Protein 9HVB (pdb70)

Organism: Mycobacterium tuberculosis (strain ATCC 25618 / H37Rv) (NCBI:txid83332)

Foldseek 3Di:
DFPLVQQVVQLVVLLVVVCVPQNLVNLLVLLLPFDAADDLQCLLQPPDAFEEEEDVLLVVLVVCLVGGQEYEYEADSHPPPCRLVSQLVSCVSHDHAYEYEFADQDLSVLSSNSSSPHQAYEYEPLNDPLVSVVVNVVSCVVRVHAYEYEDEDPVSLVSCVVVPRQHYEYFQADNTVRDGNPCSLLVSQVVCVVVPHDHAYEYQPVSPPRHSYYYDYVHGSVVRVVRD

Solvent-accessible surface area: 10355 Å² total; per-residue (Å²): 189,52,39,20,97,53,0,37,51,57,2,101,119,23,4,51,47,28,55,86,83,32,66,74,102,64,1,74,88,108,2,77,186,18,62,109,26,69,91,3,71,57,23,2,118,43,140,58,85,9,54,0,2,17,94,126,39,53,58,76,0,100,86,0,44,136,124,8,36,0,0,4,4,21,3,18,8,105,106,96,85,37,18,5,74,56,0,44,109,0,15,76,22,8,112,20,10,0,2,0,4,4,3,4,8,30,22,1,0,0,30,4,0,4,16,51,34,0,0,0,0,4,0,7,3,42,27,4,82,70,112,47,14,151,83,0,14,59,18,0,109,79,23,120,3,19,11,5,3,2,1,19,46,58,112,20,0,48,45,0,34,173,62,53,14,74,5,0,0,1,6,32,13,35,5,163,84,50,121,95,70,132,107,0,15,37,109,0,0,128,50,0,74,145,126,52,25,111,7,0,0,1,11,11,67,158,37,98,89,23,17,35,0,31,8,80,84,81,76,21,48,36,0,1,150,94,7,42

Secondary structure (DSSP, 8-state):
--HHHHHHHHHHHHHHHHHTTS-HHHHHHHHHTSPPPP-HHHHHHSSS-EEEEE--HHHHHHHHTTT-SEEEEE---STTSSHHHHHHHHHHH-SS-EEEE----SHHHHHHHHHTT-SEEEEETTT--HHHHHHHHHHHHHTT-EEEEEE-SHHHHHHHHHHT-SEEEEESB-TTT--B-TTHHHHHHHHHHHTT--SEEEEE---TTS-SEEEE---HHHHHHHH-

GO terms:
  GO:0000287 magnesium ion binding (F, IDA)
  GO:0004425 indole-3-glycerol-phosphate synthase activity (F, IDA)
  GO:0046391 5-phosphoribose 1-diphosphate metabolic process (P, IDA)
  GO:0000162 L-tryptophan biosynthetic process (P, IDA)

B-factor: mean 24.36, std 9.62, range [8.09, 66.06]

Nearest PDB structures (foldseek):
  3qja-assembly1_A  TM=8.881E-01  e=2.575E-21  Mycobacterium tuberculosis
  1jcm-assembly1_P  TM=8.967E-01  e=7.851E-19  Escherichia coli
  7ety-assembly1_B  TM=7.977E-01  e=2.520E-17  Corynebacterium glutamicum ATCC 13032
  7etx-assembly1_A  TM=7.790E-01  e=5.557E-17  Corynebacterium glutamicum ATCC 13032
  3nxf-assembly1_A  TM=7.835E-01  e=2.014E-15  synthetic construct

InterPro domains:
  IPR001468 Indole-3-glycerol phosphate synthase, conserved site [PS00614] (54-71)
  IPR011060 Ribulose-phosphate binding barrel [SSF51366] (15-260)
  IPR013785 Aldolase-type TIM barrel [G3DSA:3.20.20.70] (1-272)
  IPR013798 Indole-3-glycerol phosphate synthase domain [MF_00134_B] (5-260)
  IPR013798 Indole-3-glycerol phosphate synthase domain [PF00218] (7-258)
  IPR013798 Indole-3-glycerol phosphate synthase domain [cd00331] (45-258)
  IPR045186 Indole-3-glycerol phosphate synthase [PTHR22854] (3-259)

Structure (mmCIF, N/CA/C/O backbone):
data_9HVB
#
_entry.id   9HVB
#
_cell.length_a   98.541
_cell.length_b   98.541
_cell.length_c   40.483
_cell.angle_alpha   90.00
_cell.angle_beta   90.00
_cell.angle_gamma   120.00
#
_symmetry.space_group_name_H-M   'P 61'
#
loop_
_entity.id
_entity.type
_entity.pdbx_description
1 polymer 'Kemp eliminase'
2 non-polymer 'SULFATE ION'
3 water water
#
loop_
_atom_site.group_PDB
_atom_site.id
_atom_site.type_symbol
_atom_site.label_atom_id
_atom_site.label_alt_id
_atom_site.label_comp_id
_atom_site.label_asym_id
_atom_site.label_entity_id
_atom_site.label_seq_id
_atom_site.pdbx_PDB_ins_code
_atom_site.Cartn_x
_atom_site.Cartn_y
_atom_site.Cartn_z
_atom_site.occupancy
_atom_site.B_iso_or_equiv
_atom_site.auth_seq_id
_atom_site.auth_comp_id
_atom_site.auth_asym_id
_atom_site.auth_atom_id
_atom_site.pdbx_PDB_model_num
ATOM 1 N N . PRO A 1 1 ? 27.038 4.843 19.952 1.00 36.03 1 PRO A N 1
ATOM 2 C CA . PRO A 1 1 ? 28.293 4.799 19.194 1.00 40.04 1 PRO A CA 1
ATOM 3 C C . PRO A 1 1 ? 28.620 3.367 18.763 1.00 42.67 1 PRO A C 1
ATOM 4 O O . PRO A 1 1 ? 28.641 2.471 19.605 1.00 45.21 1 PRO A O 1
ATOM 8 N N . SER A 1 2 ? 28.848 3.154 17.466 1.00 32.02 2 SER A N 1
ATOM 9 C CA . SER A 1 2 ? 29.028 1.802 16.952 1.00 33.94 2 SER A CA 1
ATOM 10 C C . SER A 1 2 ? 29.581 1.813 15.533 1.00 32.77 2 SER A C 1
ATOM 11 O O . SER A 1 2 ? 28.880 2.196 14.587 1.00 26.59 2 SER A O 1
ATOM 14 N N . ALA A 1 3 ? 30.837 1.378 15.382 1.00 30.40 3 ALA A N 1
ATOM 15 C CA . ALA A 1 3 ? 31.456 1.330 14.062 1.00 28.67 3 ALA A CA 1
ATOM 16 C C . ALA A 1 3 ? 30.724 0.366 13.135 1.00 25.96 3 ALA A C 1
ATOM 17 O O . ALA A 1 3 ? 30.617 0.611 11.929 1.00 23.00 3 ALA A O 1
ATOM 19 N N . LEU A 1 4 ? 30.222 -0.742 13.677 1.00 26.81 4 LEU A N 1
ATOM 20 C CA . LEU A 1 4 ? 29.530 -1.711 12.835 1.00 23.92 4 LEU A CA 1
ATOM 21 C C . LEU A 1 4 ? 28.171 -1.185 12.392 1.00 23.07 4 LEU A C 1
ATOM 22 O O . LEU A 1 4 ? 27.760 -1.405 11.245 1.00 20.08 4 LEU A O 1
ATOM 27 N N . ASP A 1 5 ? 27.446 -0.521 13.299 1.00 20.17 5 ASP A N 1
ATOM 28 C CA . ASP A 1 5 ? 26.183 0.105 12.922 1.00 21.76 5 ASP A CA 1
ATOM 29 C C . ASP A 1 5 ? 26.391 1.133 11.813 1.00 17.87 5 ASP A C 1
ATOM 30 O O . ASP A 1 5 ? 25.581 1.232 10.885 1.00 16.02 5 ASP A O 1
ATOM 35 N N . ALA A 1 6 ? 27.470 1.913 11.901 1.00 17.84 6 ALA A N 1
ATOM 36 C CA . ALA A 1 6 ? 27.733 2.921 10.880 1.00 18.19 6 ALA A CA 1
ATOM 37 C C . ALA A 1 6 ? 27.982 2.271 9.523 1.00 17.56 6 ALA A C 1
ATOM 38 O O . ALA A 1 6 ? 27.504 2.760 8.491 1.00 14.38 6 ALA A O 1
ATOM 40 N N . ILE A 1 7 ? 28.703 1.150 9.509 1.00 18.09 7 ILE A N 1
ATOM 41 C CA . ILE A 1 7 ? 28.998 0.464 8.252 1.00 16.09 7 ILE A CA 1
ATOM 42 C C . ILE A 1 7 ? 27.721 -0.077 7.625 1.00 16.42 7 ILE A C 1
ATOM 43 O O . ILE A 1 7 ? 27.525 0.008 6.406 1.00 15.22 7 ILE A O 1
ATOM 48 N N . VAL A 1 8 ? 26.829 -0.637 8.446 1.00 15.22 8 VAL A N 1
ATOM 49 C CA . VAL A 1 8 ? 25.584 -1.186 7.929 1.00 15.35 8 VAL A CA 1
ATOM 50 C C . VAL A 1 8 ? 24.710 -0.070 7.378 1.00 17.02 8 VAL A C 1
ATOM 51 O O . VAL A 1 8 ? 24.090 -0.211 6.317 1.00 15.15 8 VAL A O 1
ATOM 55 N N . ALA A 1 9 ? 24.666 1.064 8.085 1.00 15.75 9 ALA A N 1
ATOM 56 C CA . ALA A 1 9 ? 23.921 2.214 7.589 1.00 15.00 9 ALA A CA 1
ATOM 57 C C . ALA A 1 9 ? 24.493 2.718 6.270 1.00 13.57 9 ALA A C 1
ATOM 58 O O . ALA A 1 9 ? 23.734 3.052 5.352 1.00 12.40 9 ALA A O 1
ATOM 60 N N . ASP A 1 10 ? 25.824 2.783 6.151 1.00 13.05 10 ASP A N 1
ATOM 61 C CA . ASP A 1 10 ? 26.436 3.190 4.884 1.00 15.40 10 ASP A CA 1
ATOM 62 C C . ASP A 1 10 ? 25.962 2.310 3.735 1.00 13.60 10 ASP A C 1
ATOM 63 O O . ASP A 1 10 ? 25.591 2.802 2.663 1.00 12.08 10 ASP A O 1
ATOM 68 N N . VAL A 1 11 ? 26.009 0.992 3.937 1.00 15.56 11 VAL A N 1
ATOM 69 C CA . VAL A 1 11 ? 25.637 0.035 2.894 1.00 12.56 11 VAL A CA 1
ATOM 70 C C . VAL A 1 11 ? 24.169 0.193 2.521 1.00 13.42 11 VAL A C 1
ATOM 71 O O . VAL A 1 11 ? 23.799 0.184 1.337 1.00 14.13 11 VAL A O 1
ATOM 75 N N . ARG A 1 12 ? 23.302 0.311 3.528 1.00 13.29 12 ARG A N 1
ATOM 76 C CA . ARG A 1 12 ? 21.874 0.422 3.237 1.00 12.98 12 ARG A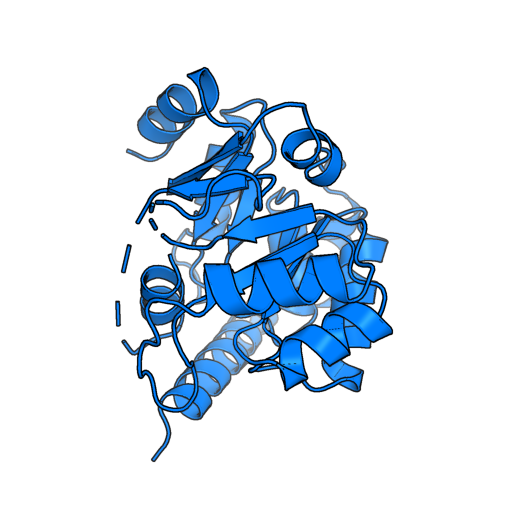 CA 1
ATOM 77 C C . ARG A 1 12 ? 21.552 1.713 2.483 1.00 11.10 12 ARG A C 1
ATOM 78 O O . ARG A 1 12 ? 20.715 1.711 1.576 1.00 13.74 12 ARG A O 1
ATOM 86 N N . GLU A 1 13 ? 22.214 2.818 2.824 1.00 9.88 13 GLU A N 1
ATOM 87 C CA . GLU A 1 13 ? 21.990 4.043 2.053 1.00 14.18 13 GLU A CA 1
ATOM 88 C C . GLU A 1 13 ? 22.653 3.978 0.679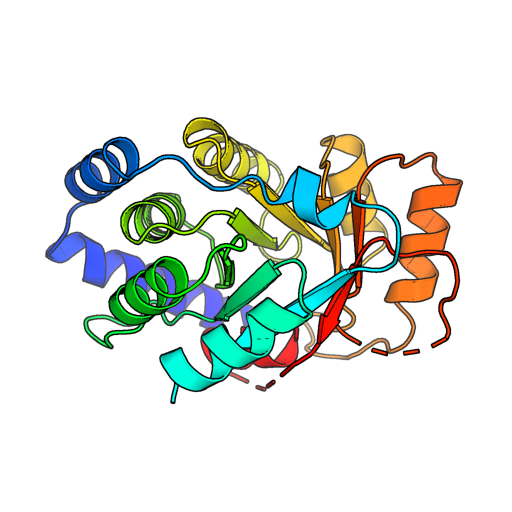 1.00 14.76 13 GLU A C 1
ATOM 89 O O . GLU A 1 13 ? 22.125 4.542 -0.293 1.00 11.42 13 GLU A O 1
ATOM 95 N N . ASP A 1 14 ? 23.804 3.305 0.570 1.00 12.49 14 ASP A N 1
ATOM 96 C CA . ASP A 1 14 ? 24.390 3.075 -0.754 1.00 14.81 14 ASP A CA 1
ATOM 97 C C . ASP A 1 14 ? 23.404 2.354 -1.662 1.00 14.36 14 ASP A C 1
ATOM 98 O O . ASP A 1 14 ? 23.247 2.715 -2.838 1.00 16.31 14 ASP A O 1
ATOM 103 N N . VAL A 1 15 ? 22.732 1.324 -1.130 1.00 12.23 15 VAL A N 1
ATOM 104 C CA . VAL A 1 15 ? 21.741 0.581 -1.908 1.00 16.49 15 VAL A CA 1
ATOM 105 C C . VAL A 1 15 ? 20.587 1.493 -2.306 1.00 17.08 15 VAL A C 1
ATOM 106 O O . VAL A 1 15 ? 20.161 1.517 -3.468 1.00 17.18 15 VAL A O 1
ATOM 110 N N . ALA A 1 16 ? 20.079 2.277 -1.346 1.00 15.37 16 ALA A N 1
ATOM 111 C CA . ALA A 1 16 ? 18.962 3.171 -1.623 1.00 16.53 16 ALA A CA 1
ATOM 112 C C . ALA A 1 16 ? 19.290 4.143 -2.753 1.00 14.55 16 ALA A C 1
ATOM 113 O O . ALA A 1 16 ? 18.430 4.444 -3.589 1.00 11.28 16 ALA A O 1
ATOM 115 N N . ALA A 1 17 ? 20.525 4.643 -2.790 1.00 11.78 17 ALA A N 1
ATOM 116 C CA . ALA A 1 17 ? 20.933 5.563 -3.847 1.00 13.94 17 ALA A CA 1
ATOM 117 C C . ALA A 1 17 ? 21.041 4.853 -5.192 1.00 15.91 17 ALA A C 1
ATOM 118 O O . ALA A 1 17 ? 20.607 5.388 -6.219 1.00 13.19 17 ALA A O 1
ATOM 120 N N . ARG A 1 18 ? 21.609 3.646 -5.205 1.00 15.81 18 ARG A N 1
ATOM 121 C CA . ARG A 1 18 ? 21.670 2.889 -6.450 1.00 17.22 18 ARG A CA 1
ATOM 122 C C . ARG A 1 18 ? 20.276 2.563 -6.957 1.00 15.67 18 ARG A C 1
ATOM 123 O O . ARG A 1 18 ? 20.005 2.675 -8.159 1.00 17.76 18 ARG A O 1
ATOM 131 N N . GLU A 1 19 ? 19.363 2.193 -6.055 1.00 15.84 19 GLU A N 1
ATOM 132 C CA . GLU A 1 19 ? 18.025 1.793 -6.488 1.00 14.46 19 GLU A CA 1
ATOM 133 C C . GLU A 1 19 ? 17.260 2.932 -7.141 1.00 21.12 19 GLU A C 1
ATOM 134 O O . GLU A 1 19 ? 16.371 2.684 -7.965 1.00 18.71 19 GLU A O 1
ATOM 140 N N . ALA A 1 20 ? 17.563 4.180 -6.772 1.00 17.57 20 ALA A N 1
ATOM 141 C CA . ALA A 1 20 ? 16.849 5.315 -7.338 1.00 19.29 20 ALA A CA 1
ATOM 142 C C . ALA A 1 20 ? 17.130 5.507 -8.825 1.00 23.29 20 ALA A C 1
ATOM 143 O O . ALA A 1 20 ? 16.395 6.238 -9.498 1.00 25.51 20 ALA A O 1
ATOM 145 N N . VAL A 1 21 ? 18.177 4.889 -9.363 1.00 21.56 21 VAL A N 1
ATOM 146 C CA . VAL A 1 21 ? 18.481 4.997 -10.779 1.00 18.64 21 VAL A CA 1
ATOM 147 C C . VAL A 1 21 ? 18.472 3.638 -11.467 1.00 25.06 21 VAL A C 1
ATOM 148 O O . VAL A 1 21 ? 18.040 3.529 -12.618 1.00 21.65 21 VAL A O 1
ATOM 152 N N . VAL A 1 22 ? 18.919 2.586 -10.782 1.00 19.55 22 VAL A N 1
ATOM 153 C CA . VAL A 1 22 ? 18.757 1.217 -11.284 1.00 17.86 22 VAL A CA 1
ATOM 154 C C . VAL A 1 22 ? 17.886 0.459 -10.286 1.00 16.61 22 VAL A C 1
ATOM 155 O O . VAL A 1 22 ? 18.395 -0.067 -9.281 1.00 15.40 22 VAL A O 1
ATOM 159 N N . PRO A 1 23 ? 16.574 0.395 -10.511 1.00 18.96 23 PRO A N 1
ATOM 160 C CA . PRO A 1 23 ? 15.675 -0.199 -9.519 1.00 18.14 23 PRO A CA 1
ATOM 161 C C . PRO A 1 23 ? 15.921 -1.691 -9.343 1.00 16.00 23 PRO A C 1
ATOM 162 O O . PRO A 1 23 ? 16.509 -2.357 -10.192 1.00 18.59 23 PRO A O 1
ATOM 166 N N . PHE A 1 24 ? 15.427 -2.199 -8.213 1.00 14.99 24 PHE A N 1
ATOM 167 C CA . PHE A 1 24 ? 15.616 -3.596 -7.826 1.00 18.83 24 PHE A CA 1
ATOM 168 C C . PHE A 1 24 ? 15.201 -4.557 -8.938 1.00 21.08 24 PHE A C 1
ATOM 169 O O . PHE A 1 24 ? 15.922 -5.514 -9.245 1.00 16.71 24 PHE A O 1
ATOM 177 N N . ASP A 1 25 ? 14.048 -4.313 -9.563 1.00 18.73 25 ASP A N 1
ATOM 178 C CA . ASP A 1 25 ? 13.586 -5.212 -10.614 1.00 22.00 25 ASP A CA 1
ATOM 179 C C . ASP A 1 25 ? 14.532 -5.211 -11.804 1.00 16.81 25 ASP A C 1
ATOM 180 O O . ASP A 1 25 ? 14.767 -6.256 -12.417 1.00 16.89 25 ASP A O 1
ATOM 185 N N . GLU A 1 26 ? 15.104 -4.053 -12.134 1.00 15.67 26 GLU A N 1
ATOM 186 C CA . GLU A 1 26 ? 16.042 -4.001 -13.251 1.00 17.02 26 GLU A CA 1
ATOM 187 C C . GLU A 1 26 ? 17.358 -4.712 -12.936 1.00 18.99 26 GLU A C 1
ATOM 188 O O . GLU A 1 26 ? 17.904 -5.410 -13.798 1.00 16.51 26 GLU A O 1
ATOM 194 N N . ILE A 1 27 ? 17.911 -4.533 -11.729 1.00 18.14 27 ILE A N 1
ATOM 195 C CA . ILE A 1 27 ? 19.169 -5.230 -11.438 1.00 13.66 27 ILE A CA 1
ATOM 196 C C . ILE A 1 27 ? 18.953 -6.746 -11.393 1.00 16.04 27 ILE A C 1
ATOM 197 O O . ILE A 1 27 ? 19.856 -7.514 -11.756 1.00 14.57 27 ILE A O 1
ATOM 202 N N . LYS A 1 28 ? 17.767 -7.200 -10.969 1.00 14.68 28 LYS A N 1
ATOM 203 C CA . LYS A 1 28 ? 17.459 -8.631 -10.975 1.00 14.23 28 LYS A CA 1
ATOM 204 C C . LYS A 1 28 ? 17.519 -9.190 -12.385 1.00 14.47 28 LYS A C 1
ATOM 205 O O . LYS A 1 28 ? 18.117 -10.246 -12.625 1.00 18.58 28 LYS A O 1
ATOM 211 N N . GLU A 1 29 ? 16.901 -8.481 -13.336 1.00 16.07 29 GLU A N 1
ATOM 212 C CA . GLU A 1 29 ? 16.908 -8.926 -14.722 1.00 18.93 29 GLU A CA 1
ATOM 213 C C . GLU A 1 29 ? 18.317 -8.938 -15.292 1.00 18.12 29 GLU A C 1
ATOM 214 O O . GLU A 1 29 ? 18.692 -9.870 -16.008 1.00 17.69 29 GLU A O 1
ATOM 220 N N . ARG A 1 30 ? 19.114 -7.908 -15.000 1.00 15.92 30 ARG A N 1
ATOM 221 C CA . ARG A 1 30 ? 20.478 -7.895 -15.518 1.00 15.20 30 ARG A CA 1
ATOM 222 C C . ARG A 1 30 ? 21.292 -9.035 -14.931 1.00 14.87 30 ARG A C 1
ATOM 223 O O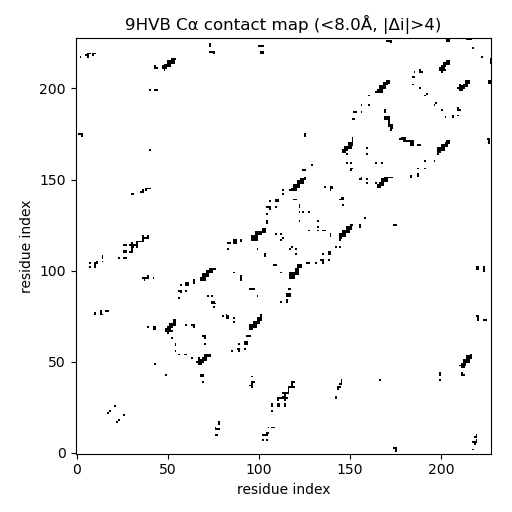 . ARG A 1 30 ? 22.124 -9.638 -15.626 1.00 18.44 30 ARG A O 1
ATOM 231 N N . ALA A 1 31 ? 21.079 -9.333 -13.644 1.00 12.02 31 ALA A N 1
ATOM 232 C CA . ALA A 1 31 ? 21.785 -10.438 -13.011 1.00 13.34 31 ALA A CA 1
ATOM 233 C C . ALA A 1 31 ? 21.372 -11.766 -13.639 1.00 17.18 31 ALA A C 1
ATOM 234 O O . ALA A 1 31 ? 22.222 -12.601 -13.958 1.00 14.41 31 ALA A O 1
ATOM 236 N N . ALA A 1 32 ? 20.065 -11.968 -13.844 1.00 16.77 32 ALA A N 1
ATOM 237 C CA . ALA A 1 32 ? 19.609 -13.231 -14.418 1.00 23.69 32 ALA A CA 1
ATOM 238 C C . ALA A 1 32 ? 20.129 -13.427 -15.838 1.00 23.90 32 ALA A C 1
ATOM 239 O O . ALA A 1 32 ? 20.371 -14.560 -16.258 1.00 24.92 32 ALA A O 1
ATOM 241 N N . ARG A 1 33 ? 20.350 -12.347 -16.578 1.00 26.94 33 ARG A N 1
ATOM 242 C CA . ARG A 1 33 ? 20.850 -12.463 -17.942 1.00 24.56 33 ARG A CA 1
ATOM 243 C C . ARG A 1 33 ? 22.367 -12.483 -18.038 1.00 30.82 33 ARG A C 1
ATOM 244 O O . ARG A 1 33 ? 22.894 -12.623 -19.144 1.00 32.11 33 ARG A O 1
ATOM 252 N N . ALA A 1 34 ? 23.086 -12.359 -16.922 1.00 26.39 34 ALA A N 1
ATOM 253 C CA . ALA A 1 34 ? 24.536 -12.350 -16.983 1.00 22.97 34 ALA A CA 1
ATOM 254 C C . ALA A 1 34 ? 25.059 -13.734 -17.375 1.00 29.78 34 ALA A C 1
ATOM 255 O O . ALA A 1 34 ? 24.357 -14.736 -17.226 1.00 27.60 34 ALA A O 1
ATOM 257 N N . PRO A 1 35 ? 26.291 -13.811 -17.892 1.00 32.93 35 PRO A N 1
ATOM 258 C CA . PRO A 1 35 ? 26.845 -15.116 -18.258 1.00 36.56 35 PRO A CA 1
ATOM 259 C C . PRO A 1 35 ? 27.115 -15.954 -17.021 1.00 28.90 35 PRO A C 1
ATOM 260 O O . PRO A 1 35 ? 27.512 -15.423 -15.971 1.00 28.95 35 PRO A O 1
ATOM 264 N N . PRO A 1 36 ? 26.944 -17.273 -17.112 1.00 33.13 36 PRO A N 1
ATOM 265 C CA . PRO A 1 36 ? 26.921 -18.095 -15.902 1.00 26.04 36 PRO A CA 1
ATOM 266 C C . PRO A 1 36 ? 28.227 -17.993 -15.140 1.00 23.88 36 PRO A C 1
ATOM 267 O O . PRO A 1 36 ? 29.303 -17.801 -15.736 1.00 22.66 36 PRO A O 1
ATOM 271 N N . PRO A 1 37 ? 28.179 -18.134 -13.816 1.00 19.52 37 PRO A N 1
ATOM 272 C CA . PRO A 1 37 ? 29.403 -18.026 -13.010 1.00 16.61 37 PRO A CA 1
ATOM 273 C C . PRO A 1 37 ? 30.400 -19.136 -13.294 1.00 19.07 37 PRO A C 1
ATOM 274 O O . PRO A 1 37 ? 30.032 -20.274 -13.601 1.00 16.05 37 PRO A O 1
ATOM 278 N N . ARG A 1 38 ? 31.684 -18.794 -13.161 1.00 14.37 38 ARG A N 1
ATOM 279 C CA . ARG A 1 38 ? 32.725 -19.805 -13.057 1.00 17.45 38 ARG A CA 1
ATOM 280 C C . ARG A 1 38 ? 32.606 -20.511 -11.704 1.00 21.84 38 ARG A C 1
ATOM 281 O O . ARG A 1 38 ? 32.018 -19.988 -10.756 1.00 22.70 38 ARG A O 1
ATOM 289 N N . ASP A 1 39 ? 33.149 -21.722 -11.615 1.00 20.26 39 ASP A N 1
ATOM 290 C CA . ASP A 1 39 ? 32.902 -22.580 -10.448 1.00 25.61 39 ASP A CA 1
ATOM 291 C C . ASP A 1 39 ? 33.951 -22.322 -9.365 1.00 23.16 39 ASP A C 1
ATOM 292 O O . ASP A 1 39 ? 35.044 -22.890 -9.395 1.00 21.44 39 ASP A O 1
ATOM 297 N N . VAL A 1 40 ? 33.607 -21.488 -8.375 1.00 26.08 40 VAL A N 1
ATOM 298 C CA . VAL A 1 40 ? 34.565 -21.172 -7.314 1.00 21.54 40 VAL A CA 1
ATOM 299 C C . VAL A 1 40 ? 34.811 -22.386 -6.429 1.00 21.62 40 VAL A C 1
ATOM 300 O O . VAL A 1 40 ? 35.937 -22.624 -5.982 1.00 20.45 40 VAL A O 1
ATOM 304 N N . LEU A 1 41 ? 33.771 -23.163 -6.142 1.00 19.39 41 LEU A N 1
ATOM 305 C CA . LEU A 1 41 ? 33.958 -24.311 -5.253 1.00 21.31 41 LEU A CA 1
ATOM 306 C C . LEU A 1 41 ? 35.006 -25.280 -5.803 1.00 23.20 41 LEU A C 1
ATOM 307 O O . LEU A 1 41 ? 35.891 -25.732 -5.065 1.00 24.79 41 LEU A O 1
ATOM 312 N N . ALA A 1 42 ? 34.955 -25.569 -7.107 1.00 23.55 42 ALA A N 1
ATOM 313 C CA . ALA A 1 42 ? 35.898 -26.518 -7.698 1.00 21.36 42 ALA A CA 1
ATOM 314 C C . ALA A 1 42 ? 37.313 -25.962 -7.705 1.00 27.23 42 ALA A C 1
ATOM 315 O O . ALA A 1 42 ? 38.283 -26.703 -7.491 1.00 23.77 42 ALA A O 1
ATOM 317 N N . ALA A 1 43 ? 37.452 -24.655 -7.926 1.00 21.79 43 ALA A N 1
ATOM 318 C CA . ALA A 1 43 ? 38.776 -24.045 -7.882 1.00 24.26 43 ALA A CA 1
ATOM 319 C C . ALA A 1 43 ? 39.377 -24.135 -6.485 1.00 26.05 43 ALA A C 1
ATOM 320 O O . ALA A 1 43 ? 40.592 -24.303 -6.331 1.00 19.88 43 ALA A O 1
ATOM 322 N N . LEU A 1 44 ? 38.545 -24.011 -5.449 1.00 25.61 44 LEU A N 1
ATOM 323 C CA . LEU A 1 44 ? 39.073 -24.066 -4.087 1.00 26.51 44 LEU A CA 1
ATOM 324 C C . LEU A 1 44 ? 39.310 -25.500 -3.621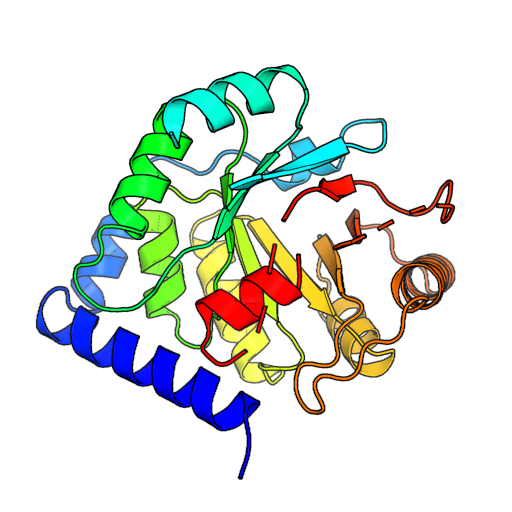 1.00 28.07 44 LEU A C 1
ATOM 325 O O . LEU A 1 44 ? 40.207 -25.736 -2.804 1.00 28.07 44 LEU A O 1
ATOM 330 N N . ARG A 1 45 ? 38.504 -26.452 -4.109 1.00 28.41 45 ARG A N 1
ATOM 331 C CA . ARG A 1 45 ? 38.628 -27.860 -3.739 1.00 31.05 45 ARG A CA 1
ATOM 332 C C . ARG A 1 45 ? 39.817 -28.538 -4.402 1.00 34.94 45 ARG A C 1
ATOM 333 O O . ARG A 1 45 ? 40.200 -29.631 -3.979 1.00 43.92 45 ARG A O 1
ATOM 341 N N . ALA A 1 46 ? 40.381 -27.935 -5.443 1.00 37.27 46 ALA A N 1
ATOM 342 C CA . ALA A 1 46 ? 41.486 -28.513 -6.192 1.00 34.81 46 ALA A CA 1
ATOM 343 C C . ALA A 1 46 ? 42.596 -28.924 -5.239 1.00 36.29 46 ALA A C 1
ATOM 344 O O . ALA A 1 46 ? 42.776 -28.293 -4.191 1.00 34.31 46 ALA A O 1
ATOM 346 N N . PRO A 1 47 ? 43.339 -29.985 -5.556 1.00 40.85 47 PRO A N 1
ATOM 347 C CA . PRO A 1 47 ? 44.415 -30.431 -4.663 1.00 33.67 47 PRO A CA 1
ATOM 348 C C . PRO A 1 47 ? 45.425 -29.329 -4.383 1.00 31.54 47 PRO A C 1
ATOM 349 O O . PRO A 1 47 ? 45.775 -28.538 -5.262 1.00 34.81 47 PRO A O 1
ATOM 353 N N . GLY A 1 48 ? 45.902 -29.296 -3.144 1.00 31.01 48 GLY A N 1
ATOM 354 C CA . GLY A 1 48 ? 46.851 -28.298 -2.705 1.00 30.00 48 GLY A CA 1
ATOM 355 C C . GLY A 1 48 ? 46.166 -27.099 -2.080 1.00 33.33 48 GLY A C 1
ATOM 356 O O . GLY A 1 48 ? 44.956 -26.901 -2.185 1.00 34.00 48 GLY A O 1
ATOM 357 N N . VAL A 1 49 ? 46.971 -26.284 -1.403 1.00 32.80 49 VAL A N 1
ATOM 358 C CA . VAL A 1 49 ? 46.479 -25.062 -0.770 1.00 30.93 49 VAL A CA 1
ATOM 359 C C . VAL A 1 49 ? 46.491 -23.969 -1.834 1.00 33.50 49 VAL A C 1
ATOM 360 O O . VAL A 1 49 ? 47.545 -23.432 -2.179 1.00 33.29 49 VAL A O 1
ATOM 364 N N . GLY A 1 50 ? 45.319 -23.638 -2.362 1.00 22.97 50 GLY A N 1
ATOM 365 C CA . GLY A 1 50 ? 45.250 -22.627 -3.394 1.00 23.26 50 GLY A CA 1
ATOM 366 C C . GLY A 1 50 ? 45.453 -21.233 -2.835 1.00 19.89 50 GLY A C 1
ATOM 367 O O . GLY A 1 50 ? 45.093 -20.930 -1.702 1.00 22.60 50 GLY A O 1
ATOM 368 N N . ILE A 1 51 ? 46.052 -20.375 -3.646 1.00 21.81 51 ILE A N 1
ATOM 369 C CA . ILE A 1 51 ? 46.211 -18.968 -3.303 1.00 22.60 51 ILE A CA 1
ATOM 370 C C . ILE A 1 51 ? 45.030 -18.207 -3.884 1.00 20.85 51 ILE A C 1
ATOM 371 O O . ILE A 1 51 ? 44.728 -18.335 -5.076 1.00 20.12 51 ILE A O 1
ATOM 376 N N . ILE A 1 52 ? 44.381 -17.400 -3.058 1.00 19.78 52 ILE A N 1
ATOM 377 C CA . ILE A 1 52 ? 43.347 -16.475 -3.514 1.00 19.92 52 ILE A CA 1
ATOM 378 C C . ILE A 1 52 ? 43.956 -15.083 -3.446 1.00 20.62 52 ILE A C 1
ATOM 379 O O . ILE A 1 52 ? 44.195 -14.556 -2.352 1.00 23.49 52 ILE A O 1
ATOM 384 N N . ALA A 1 53 ? 44.229 -14.492 -4.606 1.00 17.23 53 ALA A N 1
ATOM 385 C CA . ALA A 1 53 ? 44.837 -13.172 -4.667 1.00 21.12 53 ALA A CA 1
ATOM 386 C C . ALA A 1 53 ? 43.767 -12.112 -4.495 1.00 22.15 53 ALA A C 1
ATOM 387 O O . ALA A 1 53 ? 42.604 -12.323 -4.843 1.00 22.90 53 ALA A O 1
ATOM 389 N N . VAL A 1 54 ? 44.159 -10.963 -3.955 1.00 22.23 54 VAL A N 1
ATOM 390 C CA . VAL A 1 54 ? 43.214 -9.883 -3.688 1.00 24.62 54 VAL A CA 1
ATOM 391 C C . VAL A 1 54 ? 43.641 -8.634 -4.431 1.00 29.63 54 VAL A C 1
ATOM 392 O O . VAL A 1 54 ? 44.802 -8.216 -4.345 1.00 26.11 54 VAL A O 1
ATOM 396 N N . TYR A 1 55 ? 42.681 -8.024 -5.115 1.00 28.80 55 TYR A N 1
ATOM 397 C CA . TYR A 1 55 ? 42.826 -6.714 -5.711 1.00 33.99 55 TYR A CA 1
ATOM 398 C C . TYR A 1 55 ? 42.033 -5.648 -4.930 1.00 36.09 55 TYR A C 1
ATOM 399 O O . TYR A 1 55 ? 40.795 -5.737 -4.771 1.00 28.69 55 TYR A O 1
ATOM 408 N N . ASP A 1 68 ? 47.643 -0.997 -11.535 1.00 51.37 68 ASP A N 1
ATOM 409 C CA . ASP A 1 68 ? 46.674 -1.193 -12.611 1.00 53.54 68 ASP A CA 1
ATOM 410 C C . ASP A 1 68 ? 45.912 -2.507 -12.438 1.00 50.52 68 ASP A C 1
ATOM 411 O O . ASP A 1 68 ? 46.521 -3.564 -12.254 1.00 44.78 68 ASP A O 1
ATOM 416 N N . PRO A 1 69 ? 44.577 -2.432 -12.497 1.00 50.84 69 PRO A N 1
ATOM 417 C CA . PRO A 1 69 ? 43.769 -3.642 -12.244 1.00 44.25 69 PRO A CA 1
ATOM 418 C C . PRO A 1 69 ? 44.075 -4.783 -13.192 1.00 38.66 69 PRO A C 1
ATOM 419 O O . PRO A 1 69 ? 44.318 -5.907 -12.744 1.00 38.11 69 PRO A O 1
ATOM 423 N N . ILE A 1 70 ? 44.067 -4.520 -14.498 1.00 38.93 70 ILE A N 1
ATOM 424 C CA . ILE A 1 70 ? 44.237 -5.591 -15.471 1.00 37.80 70 ILE A CA 1
ATOM 425 C C . ILE A 1 70 ? 45.605 -6.241 -15.324 1.00 33.07 70 ILE A C 1
ATOM 426 O O . ILE A 1 70 ? 45.727 -7.471 -15.348 1.00 29.26 70 ILE A O 1
ATOM 431 N N . GLU A 1 71 ? 46.654 -5.433 -15.156 1.00 30.63 71 GLU A N 1
ATOM 432 C CA . GLU A 1 71 ? 47.998 -5.991 -15.049 1.00 31.56 71 GLU A CA 1
ATOM 433 C C . GLU A 1 71 ? 48.120 -6.906 -13.834 1.00 30.05 71 GLU A C 1
ATOM 434 O O . GLU A 1 71 ? 48.666 -8.012 -13.928 1.00 29.58 71 GLU A O 1
ATOM 436 N N . TYR A 1 72 ? 47.605 -6.465 -12.683 1.00 33.35 72 TYR A N 1
ATOM 437 C CA . TYR A 1 72 ? 47.687 -7.292 -11.483 1.00 32.37 72 TYR A CA 1
ATOM 438 C C . TYR A 1 72 ? 46.879 -8.573 -11.642 1.00 27.70 72 TYR A C 1
ATOM 439 O O . TYR A 1 72 ? 47.317 -9.643 -11.209 1.00 27.71 72 TYR A O 1
ATOM 448 N N . ALA A 1 73 ? 45.698 -8.485 -12.265 1.00 28.03 73 ALA A N 1
ATOM 449 C CA . ALA A 1 73 ? 44.860 -9.670 -12.444 1.00 28.18 73 ALA A CA 1
ATOM 450 C C . ALA A 1 73 ? 45.529 -10.693 -13.361 1.00 26.69 73 ALA A C 1
ATOM 451 O O . ALA A 1 73 ? 45.570 -11.888 -13.047 1.00 22.83 73 ALA A O 1
ATOM 453 N N . LYS A 1 74 ? 46.045 -10.245 -14.509 1.00 26.06 74 LYS A N 1
ATOM 454 C CA . LYS A 1 74 ? 46.697 -11.167 -15.440 1.00 25.01 74 LYS A CA 1
ATOM 455 C C . LYS A 1 74 ? 47.946 -11.780 -14.821 1.00 24.60 74 LYS A C 1
ATOM 456 O O . LYS A 1 74 ? 48.272 -12.946 -15.076 1.00 27.25 74 LYS A O 1
ATOM 462 N N . THR A 1 75 ? 48.668 -11.005 -14.014 1.00 25.21 75 THR A N 1
ATOM 463 C CA . THR A 1 75 ? 49.772 -11.579 -13.250 1.00 30.97 75 THR A CA 1
ATOM 464 C C . THR A 1 75 ? 49.256 -12.623 -12.269 1.00 24.70 75 THR A C 1
ATOM 465 O O . THR A 1 75 ? 49.746 -13.756 -12.229 1.00 25.00 75 THR A O 1
ATOM 469 N N . ALA A 1 76 ? 48.224 -12.264 -11.501 1.00 26.11 76 ALA A N 1
ATOM 470 C CA . ALA A 1 76 ? 47.733 -13.134 -10.441 1.00 23.84 76 ALA A CA 1
ATOM 471 C C . ALA A 1 76 ? 47.183 -14.445 -10.984 1.00 24.23 76 ALA A C 1
ATOM 472 O O . ALA A 1 76 ? 47.347 -15.483 -10.343 1.00 22.97 76 ALA A O 1
ATOM 474 N N . GLU A 1 77 ? 46.551 -14.432 -12.165 1.00 24.99 77 GLU A N 1
ATOM 475 C CA . GLU A 1 77 ? 45.979 -15.668 -12.696 1.00 25.53 77 GLU A CA 1
ATOM 476 C C . GLU A 1 77 ? 47.037 -16.707 -13.063 1.00 28.15 77 GLU A C 1
ATOM 477 O O . GLU A 1 77 ? 46.693 -17.882 -13.227 1.00 26.65 77 GLU A O 1
ATOM 483 N N . LYS A 1 78 ? 48.310 -16.316 -13.190 1.00 28.01 78 LYS A N 1
ATOM 484 C CA . LYS A 1 78 ? 49.348 -17.299 -13.493 1.00 28.25 78 LYS A CA 1
ATOM 485 C C . LYS A 1 78 ? 49.597 -18.270 -12.341 1.00 30.52 78 LYS A C 1
ATOM 486 O O . LYS A 1 78 ? 50.159 -19.347 -12.576 1.00 32.98 78 LYS A O 1
ATOM 490 N N . TYR A 1 79 ? 49.198 -17.920 -11.111 1.00 23.27 79 TYR A N 1
ATOM 491 C CA . TYR A 1 79 ? 49.464 -18.765 -9.943 1.00 23.23 79 TYR A CA 1
ATOM 492 C C . TYR A 1 79 ? 48.296 -18.907 -8.970 1.00 25.83 79 TYR A C 1
ATOM 493 O O . TYR A 1 79 ? 48.325 -19.836 -8.157 1.00 26.68 79 TYR A O 1
ATOM 502 N N . ALA A 1 80 ? 47.287 -18.026 -8.984 1.00 27.21 80 ALA A N 1
ATOM 503 C CA . ALA A 1 80 ? 46.172 -18.090 -8.038 1.00 20.48 80 ALA A CA 1
ATOM 504 C C . ALA A 1 80 ? 45.020 -18.936 -8.582 1.00 19.89 80 ALA A C 1
ATOM 505 O O . ALA A 1 80 ? 44.838 -19.065 -9.796 1.00 22.56 80 ALA A O 1
ATOM 507 N N . VAL A 1 81 ? 44.254 -19.531 -7.665 1.00 17.28 81 VAL A N 1
ATOM 508 C CA . VAL A 1 81 ? 43.091 -20.324 -8.037 1.00 22.56 81 VAL A CA 1
ATOM 509 C C . VAL A 1 81 ? 41.859 -19.438 -8.204 1.00 18.87 81 VAL A C 1
ATOM 510 O O . VAL A 1 81 ? 40.958 -19.769 -8.978 1.00 20.20 81 VAL A O 1
ATOM 514 N N . ALA A 1 82 ? 41.828 -18.297 -7.526 1.00 16.66 82 ALA A N 1
ATOM 515 C CA . ALA A 1 82 ? 40.714 -17.368 -7.603 1.00 18.09 82 ALA A CA 1
ATOM 516 C C . ALA A 1 82 ? 41.233 -15.977 -7.279 1.00 16.73 82 ALA A C 1
ATOM 517 O O . ALA A 1 82 ? 42.339 -15.807 -6.756 1.00 18.00 82 ALA A O 1
ATOM 519 N N . LEU A 1 83 ? 40.427 -14.980 -7.604 1.00 16.62 83 LEU A N 1
ATOM 520 C CA . LEU A 1 83 ? 40.763 -13.589 -7.356 1.00 17.58 83 LEU A CA 1
ATOM 521 C C . LEU A 1 83 ? 39.648 -12.970 -6.525 1.00 21.36 83 LEU A C 1
ATOM 522 O O . LEU A 1 83 ? 38.471 -13.250 -6.756 1.00 18.85 83 LEU A O 1
ATOM 527 N N . VAL A 1 84 ? 40.006 -12.176 -5.516 1.00 17.94 84 VAL A N 1
ATOM 528 C CA . VAL A 1 84 ? 39.027 -11.422 -4.737 1.00 16.57 84 VAL A CA 1
ATOM 529 C C . VAL A 1 84 ? 39.117 -9.974 -5.182 1.00 21.14 84 VAL A C 1
ATOM 530 O O . VAL A 1 84 ? 40.217 -9.416 -5.270 1.00 19.45 84 VAL A O 1
ATOM 534 N N . VAL A 1 85 ? 37.970 -9.373 -5.483 1.00 16.83 85 VAL A N 1
ATOM 535 C CA . VAL A 1 85 ? 37.896 -7.969 -5.853 1.00 16.56 85 VAL A CA 1
ATOM 536 C C . VAL A 1 85 ? 37.047 -7.287 -4.801 1.00 18.79 85 VAL A C 1
ATOM 537 O O . VAL A 1 85 ? 35.876 -7.644 -4.608 1.00 13.92 85 VAL A O 1
ATOM 541 N N . ILE A 1 86 ? 37.650 -6.365 -4.074 1.00 16.12 86 ILE A N 1
ATOM 542 C CA . ILE A 1 86 ? 36.916 -5.633 -3.052 1.00 15.87 86 ILE A CA 1
ATOM 543 C C . ILE A 1 86 ? 36.160 -4.501 -3.738 1.00 19.69 86 ILE A C 1
ATOM 544 O O . ILE A 1 86 ? 36.751 -3.725 -4.486 1.00 18.40 86 ILE A O 1
ATOM 549 N N . THR A 1 87 ? 34.850 -4.418 -3.520 1.00 16.49 87 THR A N 1
ATOM 550 C CA . THR A 1 87 ? 34.051 -3.403 -4.195 1.00 14.59 87 THR A CA 1
ATOM 551 C C . THR A 1 87 ? 33.571 -2.340 -3.225 1.00 23.15 87 THR A C 1
ATOM 552 O O . THR A 1 87 ? 33.631 -2.484 -2.002 1.00 19.24 87 THR A O 1
ATOM 556 N N . ASP A 1 88 ? 33.058 -1.271 -3.821 1.00 24.73 88 ASP A N 1
ATOM 557 C CA . ASP A 1 88 ? 32.607 -0.077 -3.118 1.00 23.82 88 ASP A CA 1
ATOM 558 C C . ASP A 1 88 ? 31.172 0.181 -3.545 1.00 19.78 88 ASP A C 1
ATOM 559 O O . ASP A 1 88 ? 30.924 0.478 -4.716 1.00 21.16 88 ASP A O 1
ATOM 564 N N . GLU A 1 89 ? 30.237 0.089 -2.606 1.00 22.90 89 GLU A N 1
ATOM 565 C CA . GLU A 1 89 ? 28.826 0.274 -2.926 1.00 23.00 89 GLU A CA 1
ATOM 566 C C . GLU A 1 89 ? 28.433 1.733 -3.135 1.00 20.12 89 GLU A C 1
ATOM 567 O O . GLU A 1 89 ? 27.299 1.992 -3.541 1.00 22.55 89 GLU A O 1
ATOM 573 N N . LYS A 1 90 ? 29.315 2.693 -2.862 1.00 22.20 90 LYS A N 1
ATOM 574 C CA . LYS A 1 90 ? 28.955 4.089 -3.073 1.00 22.08 90 LYS A CA 1
ATOM 575 C C . LYS A 1 90 ? 28.628 4.338 -4.542 1.00 22.71 90 LYS A C 1
ATOM 576 O O . LYS A 1 90 ? 29.185 3.710 -5.442 1.00 29.60 90 LYS A O 1
ATOM 582 N N . TYR A 1 91 ? 27.733 5.291 -4.771 1.00 29.04 91 TYR A N 1
ATOM 583 C CA . TYR A 1 91 ? 27.157 5.512 -6.092 1.00 34.95 91 TYR A CA 1
ATOM 584 C C . TYR A 1 91 ? 28.208 6.015 -7.083 1.00 34.16 91 TYR A C 1
ATOM 585 O O . TYR A 1 91 ? 28.986 6.920 -6.768 1.00 27.79 91 TYR A O 1
ATOM 594 N N . HIS A 1 92 ? 28.241 5.402 -8.275 1.00 30.71 92 HIS A N 1
ATOM 595 C CA . HIS A 1 92 ? 28.918 5.966 -9.451 1.00 29.94 92 HIS A CA 1
ATOM 596 C C . HIS A 1 92 ? 30.424 6.114 -9.242 1.00 26.32 92 HIS A C 1
ATOM 597 O O . HIS A 1 92 ? 31.025 7.103 -9.660 1.00 31.33 92 HIS A O 1
ATOM 600 N N . ASN A 1 93 ? 31.043 5.137 -8.585 1.00 26.01 93 ASN A N 1
ATOM 601 C CA . ASN A 1 93 ? 32.480 5.159 -8.335 1.00 29.79 93 ASN A CA 1
ATOM 602 C C . ASN A 1 93 ? 33.261 4.155 -9.188 1.00 28.01 93 ASN A C 1
ATOM 603 O O . ASN A 1 93 ? 34.457 3.955 -8.951 1.00 30.73 93 ASN A O 1
ATOM 608 N N . GLY A 1 94 ? 32.624 3.525 -10.174 1.00 32.01 94 GLY A N 1
ATOM 609 C CA . GLY A 1 94 ? 33.319 2.647 -11.104 1.00 29.53 94 GLY A CA 1
ATOM 610 C C . GLY A 1 94 ? 33.710 1.298 -10.548 1.00 25.73 94 GLY A C 1
ATOM 611 O O . GLY A 1 94 ? 34.214 0.454 -11.299 1.00 22.38 94 GLY A O 1
ATOM 612 N N . SER A 1 95 ? 33.455 1.049 -9.267 1.00 21.35 95 SER A N 1
ATOM 613 C CA . SER A 1 95 ? 33.971 -0.143 -8.614 1.00 22.22 95 SER A CA 1
ATOM 614 C C . SER A 1 95 ? 33.367 -1.415 -9.217 1.00 20.62 95 SER A C 1
ATOM 615 O O . SER A 1 95 ? 34.063 -2.427 -9.394 1.00 16.94 95 SER A O 1
ATOM 618 N N . TYR A 1 96 ? 32.080 -1.384 -9.565 1.00 17.17 96 TYR A N 1
ATOM 619 C CA . TYR A 1 96 ? 31.485 -2.598 -10.120 1.00 19.64 96 TYR A CA 1
ATOM 620 C C . TYR A 1 96 ? 31.846 -2.760 -11.591 1.00 19.00 96 TYR A C 1
ATOM 621 O O . TYR A 1 96 ? 32.100 -3.879 -12.049 1.00 14.56 96 TYR A O 1
ATOM 630 N N . GLU A 1 97 ? 31.959 -1.654 -12.324 1.00 21.04 97 GLU A N 1
ATOM 631 C CA . GLU A 1 97 ? 32.453 -1.751 -13.691 1.00 20.48 97 GLU A CA 1
ATOM 632 C C . GLU A 1 97 ? 33.865 -2.331 -13.730 1.00 21.73 97 GLU A C 1
ATOM 633 O O . GLU A 1 97 ? 34.198 -3.100 -14.640 1.00 22.40 97 GLU A O 1
ATOM 639 N N . ASP A 1 98 ? 34.704 -1.998 -12.743 1.00 19.98 98 ASP A N 1
ATOM 640 C CA . ASP A 1 98 ? 36.070 -2.517 -12.740 1.00 23.36 98 ASP A CA 1
ATOM 641 C C . ASP A 1 98 ? 36.098 -3.999 -12.393 1.00 18.03 98 ASP A C 1
ATOM 642 O O . ASP A 1 98 ? 36.927 -4.753 -12.922 1.00 15.97 98 ASP A O 1
ATOM 647 N N . LEU A 1 99 ? 35.238 -4.418 -11.465 1.00 16.03 99 LEU A N 1
ATOM 648 C CA . LEU A 1 99 ? 35.044 -5.837 -11.192 1.00 18.21 99 LEU A CA 1
ATOM 649 C C . LEU A 1 99 ? 34.785 -6.609 -12.484 1.00 13.72 99 LEU A C 1
ATOM 650 O O . LEU A 1 99 ? 35.415 -7.636 -12.749 1.00 14.44 99 LEU A O 1
ATOM 655 N N . GLU A 1 100 ? 33.869 -6.107 -13.306 1.00 14.55 100 GLU A N 1
ATOM 656 C CA . GLU A 1 100 ? 33.529 -6.781 -14.560 1.00 18.48 100 GLU A CA 1
ATOM 657 C C . GLU A 1 100 ? 34.712 -6.801 -15.516 1.00 17.39 100 GLU A C 1
ATOM 658 O O . GLU A 1 100 ? 35.001 -7.831 -16.136 1.00 13.99 100 GLU A O 1
ATOM 664 N N . LYS A 1 101 ? 35.408 -5.666 -15.650 1.00 16.45 101 LYS A N 1
ATOM 665 C CA . LYS A 1 101 ? 36.588 -5.607 -16.508 1.00 13.94 101 LYS A CA 1
ATOM 666 C C . LYS A 1 101 ? 37.650 -6.596 -16.052 1.00 18.29 101 LYS A C 1
ATOM 667 O O . LYS A 1 101 ? 38.260 -7.290 -16.879 1.00 17.86 101 LYS A O 1
ATOM 673 N N . ILE A 1 102 ? 37.891 -6.675 -14.741 1.00 16.21 102 ILE A N 1
ATOM 674 C CA . ILE A 1 102 ? 38.916 -7.583 -14.221 1.00 16.15 102 ILE A CA 1
ATOM 675 C C . ILE A 1 102 ? 38.526 -9.027 -14.476 1.00 18.04 102 ILE A C 1
ATOM 676 O O . ILE A 1 102 ? 39.343 -9.842 -14.925 1.00 18.22 102 ILE A O 1
ATOM 681 N N . ARG A 1 103 ? 37.283 -9.377 -14.131 1.00 15.84 103 ARG A N 1
ATOM 682 C CA . ARG A 1 103 ? 36.808 -10.735 -14.342 1.00 13.85 103 ARG A CA 1
ATOM 683 C C . ARG A 1 103 ? 36.944 -11.132 -15.806 1.00 18.00 103 ARG A C 1
ATOM 684 O O . ARG A 1 103 ? 37.414 -12.233 -16.116 1.00 17.06 103 ARG A O 1
ATOM 692 N N . SER A 1 104 ? 36.574 -10.226 -16.715 1.00 15.35 104 SER A N 1
ATOM 693 C CA . SER A 1 104 ? 36.662 -10.490 -18.149 1.00 21.87 104 SER A CA 1
ATOM 694 C C . SER A 1 104 ? 38.102 -10.645 -18.636 1.00 20.28 104 SER A C 1
ATOM 695 O O . SER A 1 104 ? 38.329 -11.240 -19.699 1.00 22.45 104 SER A O 1
ATOM 698 N N . ALA A 1 105 ? 39.080 -10.143 -17.890 1.00 19.23 105 ALA A N 1
ATOM 699 C CA . ALA A 1 105 ? 40.466 -10.215 -18.330 1.00 19.80 105 ALA A CA 1
ATOM 700 C C . ALA A 1 105 ? 41.188 -11.482 -17.877 1.00 21.05 105 ALA A C 1
ATOM 701 O O . ALA A 1 105 ? 42.340 -11.693 -18.281 1.00 23.39 105 ALA A O 1
ATOM 703 N N . VAL A 1 106 ? 40.565 -12.319 -17.046 1.00 18.19 106 VAL A N 1
ATOM 704 C CA . VAL A 1 106 ? 41.203 -13.519 -16.512 1.00 19.53 106 VAL A CA 1
ATOM 705 C C . VAL A 1 106 ? 40.289 -14.716 -16.747 1.00 21.84 106 VAL A C 1
ATOM 706 O O . VAL A 1 106 ? 39.128 -14.575 -17.130 1.00 20.33 106 VAL A O 1
ATOM 710 N N . ASP A 1 107 ? 40.829 -15.914 -16.507 1.00 20.24 107 ASP A N 1
ATOM 711 C CA . ASP A 1 107 ? 40.057 -17.142 -16.689 1.00 22.22 107 ASP A CA 1
ATOM 712 C C . ASP A 1 107 ? 39.828 -17.888 -15.380 1.00 22.68 107 ASP A C 1
ATOM 713 O O . ASP A 1 107 ? 39.460 -19.068 -15.402 1.00 24.69 107 ASP A O 1
ATOM 718 N N . ILE A 1 108 ? 40.037 -17.240 -14.238 1.00 16.73 108 ILE A N 1
ATOM 719 C CA . ILE A 1 108 ? 39.764 -17.885 -12.954 1.00 17.06 108 ILE A CA 1
ATOM 720 C C . ILE A 1 108 ? 38.533 -17.238 -12.327 1.00 14.22 108 ILE A C 1
ATOM 721 O O . ILE A 1 108 ? 38.127 -16.152 -12.757 1.00 19.55 108 ILE A O 1
ATOM 726 N N . PRO A 1 109 ? 37.926 -17.840 -11.311 1.00 14.29 109 PRO A N 1
ATOM 727 C CA . PRO A 1 109 ? 36.744 -17.229 -10.697 1.00 15.24 109 PRO A CA 1
ATOM 728 C C . PRO A 1 109 ? 37.096 -15.984 -9.894 1.00 18.26 109 PRO A C 1
ATOM 729 O O . PRO A 1 109 ? 38.178 -15.870 -9.308 1.00 16.50 109 PRO A O 1
ATOM 733 N N . VAL A 1 110 ? 36.161 -15.036 -9.873 1.00 14.94 110 VAL A N 1
ATOM 734 C CA . VAL A 1 110 ? 36.356 -13.751 -9.200 1.00 16.18 110 VAL A CA 1
ATOM 735 C C . VAL A 1 110 ? 35.321 -13.641 -8.092 1.00 16.63 110 VAL A C 1
ATOM 736 O O . VAL A 1 110 ? 34.107 -13.754 -8.342 1.00 12.10 110 VAL A O 1
ATOM 740 N N . ILE A 1 111 ? 35.813 -13.509 -6.862 1.00 13.12 111 ILE A N 1
ATOM 741 C CA . ILE A 1 111 ? 34.980 -13.336 -5.675 1.00 13.06 111 ILE A CA 1
ATOM 742 C C . ILE A 1 111 ? 34.783 -11.843 -5.482 1.00 13.49 111 ILE A C 1
ATOM 743 O O . ILE A 1 111 ? 35.758 -11.091 -5.394 1.00 15.67 111 ILE A O 1
ATOM 748 N N . CYS A 1 112 ? 33.530 -11.405 -5.450 1.00 11.71 112 CYS A N 1
ATOM 749 C CA . CYS A 1 112 ? 33.214 -10.020 -5.121 1.00 13.43 112 CYS A CA 1
ATOM 750 C C . CYS A 1 112 ? 33.101 -9.920 -3.609 1.00 14.74 112 CYS A C 1
ATOM 751 O O . CYS A 1 112 ? 32.233 -10.570 -3.002 1.00 16.14 112 CYS A O 1
ATOM 754 N N . PHE A 1 113 ? 33.958 -9.119 -2.997 1.00 14.14 113 PHE A N 1
ATOM 755 C CA . PHE A 1 113 ? 33.957 -9.015 -1.540 1.00 17.33 113 PHE A CA 1
ATOM 756 C C . PHE A 1 113 ? 33.456 -7.628 -1.151 1.00 14.90 113 PHE A C 1
ATOM 757 O O . PHE A 1 113 ? 34.136 -6.629 -1.399 1.00 18.72 113 PHE A O 1
ATOM 765 N N . ASP A 1 114 ? 32.259 -7.569 -0.570 1.00 16.22 114 ASP A N 1
ATOM 766 C CA . ASP A 1 114 ? 31.761 -6.357 0.080 1.00 21.01 114 ASP A CA 1
ATOM 767 C C . ASP A 1 114 ? 30.910 -6.771 1.279 1.00 16.88 114 ASP A C 1
ATOM 768 O O . ASP A 1 114 ? 30.897 -7.942 1.676 1.00 19.24 114 ASP A O 1
ATOM 773 N N . PHE A 1 115 ? 30.233 -5.785 1.882 1.00 13.32 115 PHE A N 1
ATOM 774 C CA . PHE A 1 115 ? 29.412 -5.948 3.086 1.00 15.99 115 PHE A CA 1
ATOM 775 C C . PHE A 1 115 ? 27.964 -6.097 2.651 1.00 17.20 115 PHE A C 1
ATOM 776 O O . PHE A 1 115 ? 27.279 -5.094 2.430 1.00 15.37 115 PHE A O 1
ATOM 784 N N . ILE A 1 116 ? 27.477 -7.331 2.569 1.00 15.81 116 ILE A N 1
ATOM 785 C CA . ILE A 1 116 ? 26.159 -7.601 2.005 1.00 15.51 116 ILE A CA 1
ATOM 786 C C . ILE A 1 116 ? 25.136 -7.705 3.129 1.00 12.60 116 ILE A C 1
ATOM 787 O O . ILE A 1 116 ? 25.262 -8.549 4.021 1.00 13.28 116 ILE A O 1
ATOM 792 N N . VAL A 1 117 ? 24.137 -6.821 3.104 1.00 13.72 117 VAL A N 1
ATOM 793 C CA . VAL A 1 117 ? 22.952 -6.964 3.944 1.00 16.79 117 VAL A CA 1
ATOM 794 C C . VAL A 1 117 ? 21.666 -6.985 3.138 1.00 13.21 117 VAL A C 1
ATOM 795 O O . VAL A 1 117 ? 20.612 -7.329 3.697 1.00 16.84 117 VAL A O 1
ATOM 799 N N . ASP A 1 118 ? 21.708 -6.672 1.837 1.00 12.38 118 ASP A N 1
ATOM 800 C CA . ASP A 1 118 ? 20.499 -6.501 1.027 1.00 16.14 118 ASP A CA 1
ATOM 801 C C . ASP A 1 118 ? 20.591 -7.351 -0.239 1.00 12.89 118 ASP A C 1
ATOM 802 O O . ASP A 1 118 ? 21.631 -7.334 -0.922 1.00 13.43 118 ASP A O 1
ATOM 807 N N . PRO A 1 119 ?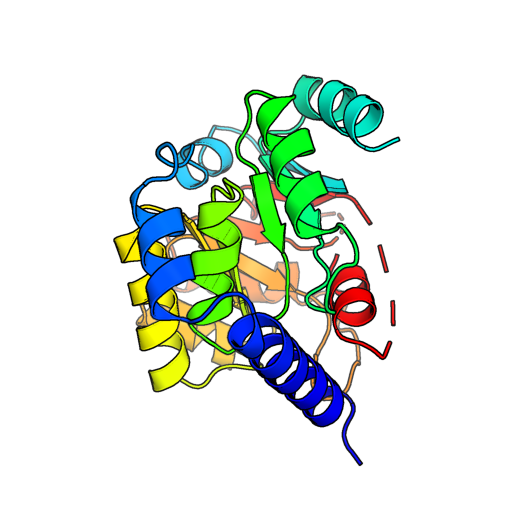 19.525 -8.068 -0.612 1.00 13.30 119 PRO A N 1
ATOM 808 C CA . PRO A 1 119 ? 19.557 -8.856 -1.860 1.00 15.91 119 PRO A CA 1
ATOM 809 C C . PRO A 1 119 ? 19.969 -8.060 -3.086 1.00 14.24 119 PRO A C 1
ATOM 810 O O . PRO A 1 119 ? 20.594 -8.630 -3.991 1.00 11.82 119 PRO A O 1
ATOM 814 N N . TYR A 1 120 ? 19.652 -6.759 -3.137 1.00 11.19 120 TYR A N 1
ATOM 815 C CA . TYR A 1 120 ? 20.078 -5.918 -4.255 1.00 11.42 120 TYR A CA 1
ATOM 816 C C . TYR A 1 120 ? 21.574 -6.070 -4.540 1.00 11.75 120 TYR A C 1
ATOM 817 O O . TYR A 1 120 ? 21.991 -6.124 -5.704 1.00 9.80 120 TYR A O 1
ATOM 826 N N . GLN A 1 121 ? 22.398 -6.115 -3.487 1.00 10.38 121 GLN A N 1
ATOM 827 C CA . GLN A 1 121 ? 23.850 -6.186 -3.664 1.00 10.46 121 GLN A CA 1
ATOM 828 C C . GLN A 1 121 ? 24.299 -7.502 -4.291 1.00 11.52 121 GLN A C 1
ATOM 829 O O . GLN A 1 121 ? 25.366 -7.561 -4.920 1.00 9.64 121 GLN A O 1
ATOM 835 N N . ILE A 1 122 ? 23.549 -8.577 -4.073 1.00 10.13 122 ILE A N 1
ATOM 836 C CA . ILE A 1 122 ? 23.918 -9.854 -4.688 1.00 11.48 122 ILE A CA 1
ATOM 837 C C . ILE A 1 122 ? 23.586 -9.837 -6.170 1.00 10.82 122 ILE A C 1
ATOM 838 O O . ILE A 1 122 ? 24.389 -10.281 -6.995 1.00 9.31 122 ILE A O 1
ATOM 843 N N . TYR A 1 123 ? 22.406 -9.318 -6.538 1.00 10.62 123 TYR A N 1
ATOM 844 C CA . TYR A 1 123 ? 22.092 -9.181 -7.961 1.00 11.59 123 TYR A CA 1
ATOM 845 C C . TYR A 1 123 ? 23.073 -8.232 -8.632 1.00 10.54 123 TYR A C 1
ATOM 846 O O . TYR A 1 123 ? 23.486 -8.455 -9.772 1.00 9.68 123 TYR A O 1
ATOM 855 N N . LEU A 1 124 ? 23.469 -7.173 -7.917 1.00 12.75 124 LEU A N 1
ATOM 856 C CA . LEU A 1 124 ? 24.459 -6.228 -8.429 1.00 11.76 124 LEU A CA 1
ATOM 857 C C . LEU A 1 124 ? 25.780 -6.926 -8.743 1.00 9.86 124 LEU A C 1
ATOM 858 O O . LEU A 1 124 ? 26.322 -6.787 -9.846 1.00 8.62 124 LEU A O 1
ATOM 863 N N . ALA A 1 125 ? 26.301 -7.711 -7.790 1.00 8.72 125 ALA A N 1
ATOM 864 C CA . ALA A 1 125 ? 27.544 -8.439 -8.036 1.00 10.25 125 ALA A CA 1
ATOM 865 C C . ALA A 1 125 ? 27.420 -9.360 -9.248 1.00 11.19 125 ALA A C 1
ATOM 866 O O . ALA A 1 125 ? 28.290 -9.369 -10.128 1.00 10.71 125 ALA A O 1
ATOM 868 N N . ARG A 1 126 ? 26.342 -10.151 -9.306 1.00 12.13 126 ARG A N 1
ATOM 869 C CA . ARG A 1 126 ? 26.149 -11.074 -10.427 1.00 10.05 126 ARG A CA 1
ATOM 870 C C . ARG A 1 126 ? 26.017 -10.324 -11.755 1.00 11.29 126 ARG A C 1
ATOM 871 O O . ARG A 1 126 ? 26.525 -10.777 -12.792 1.00 13.06 126 ARG A O 1
ATOM 879 N N . ALA A 1 127 ? 25.338 -9.173 -11.751 1.00 8.91 127 ALA A N 1
ATOM 880 C CA . ALA A 1 127 ? 25.157 -8.425 -12.991 1.00 11.68 127 ALA A CA 1
ATOM 881 C C . ALA A 1 127 ? 26.485 -7.956 -13.564 1.00 12.77 127 ALA A C 1
ATOM 882 O O . ALA A 1 127 ? 26.613 -7.788 -14.784 1.00 12.10 127 ALA A O 1
ATOM 884 N N . TYR A 1 128 ? 27.474 -7.723 -12.707 1.00 10.77 128 TYR A N 1
ATOM 885 C CA . TYR A 1 128 ? 28.807 -7.353 -13.165 1.00 12.58 128 TYR A CA 1
ATOM 886 C C . TYR A 1 128 ? 29.756 -8.547 -13.202 1.00 11.57 128 TYR A C 1
ATOM 887 O O . TYR A 1 128 ? 30.982 -8.364 -13.165 1.00 10.80 128 TYR A O 1
ATOM 896 N N . GLN A 1 129 ? 29.193 -9.762 -13.218 1.00 11.21 129 GLN A N 1
ATOM 897 C CA . GLN A 1 129 ? 29.840 -11.024 -13.580 1.00 12.59 129 GLN A CA 1
ATOM 898 C C . GLN A 1 129 ? 30.624 -11.651 -12.435 1.00 13.26 129 GLN A C 1
ATOM 899 O O . GLN A 1 129 ? 31.492 -12.498 -12.668 1.00 14.11 129 GLN A O 1
ATOM 905 N N . ALA A 1 130 ? 30.304 -11.305 -11.190 1.00 13.54 130 ALA A N 1
ATOM 906 C CA . ALA A 1 130 ? 30.950 -11.956 -10.065 1.00 12.55 130 ALA A CA 1
ATOM 907 C C . ALA A 1 130 ? 30.580 -13.432 -10.045 1.00 15.21 130 ALA A C 1
ATOM 908 O O . ALA A 1 130 ? 29.478 -13.826 -10.437 1.00 13.04 130 ALA A O 1
ATOM 910 N N . ASP A 1 131 ? 31.528 -14.255 -9.610 1.00 13.59 131 ASP A N 1
ATOM 911 C CA . ASP A 1 131 ? 31.312 -15.693 -9.540 1.00 12.89 131 ASP A CA 1
ATOM 912 C C . ASP A 1 131 ? 30.943 -16.178 -8.148 1.00 13.17 131 ASP A C 1
ATOM 913 O O . ASP A 1 131 ? 30.432 -17.296 -8.012 1.00 14.16 131 ASP A O 1
ATOM 918 N N . ALA A 1 132 ? 31.139 -15.350 -7.126 1.00 10.57 132 ALA A N 1
ATOM 919 C CA . ALA A 1 132 ? 30.869 -15.714 -5.743 1.00 11.25 132 ALA A CA 1
ATOM 920 C C . ALA A 1 132 ? 30.797 -14.434 -4.930 1.00 11.63 132 ALA A C 1
ATOM 921 O O . ALA A 1 132 ? 31.314 -13.393 -5.343 1.00 10.61 132 ALA A O 1
ATOM 923 N N . ILE A 1 133 ? 30.161 -14.533 -3.764 1.00 9.54 133 ILE A N 1
ATOM 924 C CA . ILE A 1 133 ? 30.052 -13.425 -2.831 1.00 13.62 133 ILE A CA 1
ATOM 925 C C . ILE A 1 133 ? 30.370 -13.952 -1.439 1.00 12.31 133 ILE A C 1
ATOM 926 O O . ILE A 1 133 ? 30.473 -15.157 -1.215 1.00 14.33 133 ILE A O 1
ATOM 931 N N . VAL A 1 134 ? 30.541 -13.022 -0.502 1.00 11.85 134 VAL A N 1
ATOM 932 C CA . VAL A 1 134 ? 30.817 -13.337 0.896 1.00 12.76 134 VAL A CA 1
ATOM 933 C C . VAL A 1 134 ? 29.622 -12.917 1.740 1.00 12.92 134 VAL A C 1
ATOM 934 O O . VAL A 1 134 ? 29.057 -11.837 1.531 1.00 14.37 134 VAL A O 1
ATOM 938 N N . LEU A 1 135 ? 29.251 -13.756 2.707 1.00 10.24 135 LEU A N 1
ATOM 939 C CA . LEU A 1 135 ? 28.273 -13.413 3.728 1.00 11.51 135 LEU A CA 1
ATOM 940 C C . LEU A 1 135 ? 28.943 -13.471 5.090 1.00 15.58 135 LEU A C 1
ATOM 941 O O . LEU A 1 135 ? 29.678 -14.416 5.387 1.00 16.56 135 LEU A O 1
ATOM 946 N N . ILE A 1 136 ? 28.677 -12.468 5.926 1.00 12.89 136 ILE A N 1
ATOM 947 C CA . ILE A 1 136 ? 29.392 -12.289 7.185 1.00 14.76 136 ILE A CA 1
ATOM 948 C C . ILE A 1 136 ? 28.415 -12.555 8.322 1.00 17.36 136 ILE A C 1
ATOM 949 O O . ILE A 1 136 ? 27.455 -11.803 8.511 1.00 16.72 136 ILE A O 1
ATOM 954 N N . LEU A 1 137 ? 28.650 -13.620 9.092 1.00 12.22 137 LEU A N 1
ATOM 955 C CA . LEU A 1 137 ? 27.650 -14.016 10.073 1.00 15.74 137 LEU A CA 1
ATOM 956 C C . LEU A 1 137 ? 27.637 -13.120 11.308 1.00 18.15 137 LEU A C 1
ATOM 957 O O . LEU A 1 137 ? 26.652 -13.131 12.051 1.00 22.01 137 LEU A O 1
ATOM 962 N N . SER A 1 138 ? 28.693 -12.349 11.542 1.00 17.66 138 SER A N 1
ATOM 963 C CA . SER A 1 138 ? 28.651 -11.345 12.601 1.00 20.47 138 SER A CA 1
ATOM 964 C C . SER A 1 138 ? 27.712 -10.194 12.251 1.00 29.60 138 SER A C 1
ATOM 965 O O . SER A 1 138 ? 27.341 -9.417 13.139 1.00 22.59 138 SER A O 1
ATOM 968 N N . VAL A 1 139 ? 27.304 -10.084 10.986 1.00 19.85 139 VAL A N 1
ATOM 969 C CA . VAL A 1 139 ? 26.464 -8.986 10.518 1.00 18.38 139 VAL A CA 1
ATOM 970 C C . VAL A 1 139 ? 25.034 -9.489 10.326 1.00 22.19 139 VAL A C 1
ATOM 971 O O . VAL A 1 139 ? 24.067 -8.720 10.407 1.00 20.03 139 VAL A O 1
ATOM 975 N N . LEU A 1 140 ? 24.886 -10.787 10.054 1.00 17.75 140 LEU A N 1
ATOM 976 C CA . LEU A 1 140 ? 23.631 -11.345 9.571 1.00 18.73 140 LEU A CA 1
ATOM 977 C C . LEU A 1 140 ? 23.017 -12.262 10.619 1.00 21.89 140 LEU A C 1
ATOM 978 O O . LEU A 1 140 ? 23.710 -13.097 11.193 1.00 20.89 140 LEU A O 1
ATOM 983 N N . ASP A 1 141 ? 21.710 -12.140 10.846 1.00 19.98 141 ASP A N 1
ATOM 984 C CA . ASP A 1 141 ? 21.052 -13.146 11.664 1.00 26.68 141 ASP A CA 1
ATOM 985 C C . ASP A 1 141 ? 20.624 -14.325 10.777 1.00 23.14 141 ASP A C 1
ATOM 986 O O . ASP A 1 141 ? 20.795 -14.313 9.557 1.00 19.48 141 ASP A O 1
ATOM 991 N N . ASP A 1 142 ? 20.060 -15.357 11.400 1.00 21.61 142 ASP A N 1
ATOM 992 C CA . ASP A 1 142 ? 19.798 -16.599 10.677 1.00 25.97 142 ASP A CA 1
ATOM 993 C C . ASP A 1 142 ? 18.829 -16.382 9.526 1.00 21.71 142 ASP A C 1
ATOM 994 O O . ASP A 1 142 ? 19.020 -16.926 8.431 1.00 23.32 142 ASP A O 1
ATOM 999 N N . GLU A 1 143 ? 17.787 -15.578 9.748 1.00 24.51 143 GLU A N 1
ATOM 1000 C CA . GLU A 1 143 ? 16.828 -15.314 8.685 1.00 22.47 143 GLU A CA 1
ATOM 1001 C C . GLU A 1 143 ? 17.467 -14.535 7.537 1.00 18.44 143 GLU A C 1
ATOM 1002 O O . GLU A 1 143 ? 17.203 -14.827 6.366 1.00 20.12 143 GLU A O 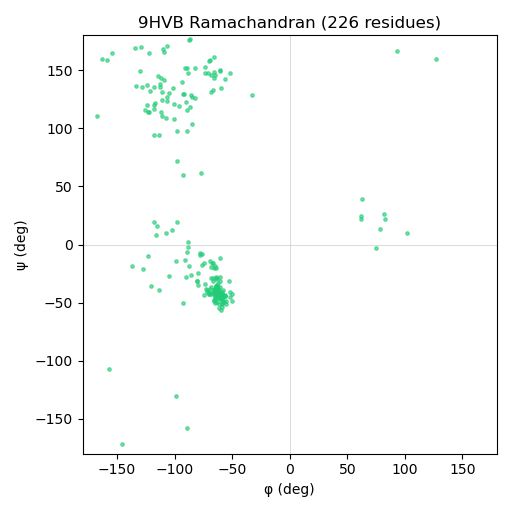1
ATOM 1008 N N . GLN A 1 144 ? 18.278 -13.519 7.845 1.00 18.25 144 GLN A N 1
ATOM 1009 C CA . GLN A 1 144 ? 18.993 -12.797 6.793 1.00 16.70 144 GLN A CA 1
ATOM 1010 C C . GLN A 1 144 ? 19.971 -13.714 6.062 1.00 16.44 144 GLN A C 1
ATOM 1011 O O . GLN A 1 144 ? 20.083 -13.670 4.831 1.00 12.62 144 GLN A O 1
ATOM 1017 N N . TYR A 1 145 ? 20.688 -14.549 6.813 1.00 16.40 145 TYR A N 1
ATOM 1018 C CA . TYR A 1 145 ? 21.599 -15.516 6.207 1.00 16.64 145 TYR A CA 1
ATOM 1019 C C . TYR A 1 145 ? 20.855 -16.411 5.225 1.00 16.79 145 TYR A C 1
ATOM 1020 O O . TYR A 1 145 ? 21.261 -16.550 4.066 1.00 15.77 145 TYR A O 1
ATOM 1029 N N . ARG A 1 146 ? 19.726 -16.975 5.656 1.00 16.10 146 ARG A N 1
ATOM 1030 C CA . ARG A 1 146 ? 18.968 -17.870 4.791 1.00 17.69 146 ARG A CA 1
ATOM 1031 C C . ARG A 1 146 ? 18.539 -17.164 3.515 1.00 15.76 146 ARG A C 1
ATOM 1032 O O . ARG A 1 146 ? 18.640 -17.732 2.426 1.00 12.86 146 ARG A O 1
ATOM 1040 N N . GLN A 1 147 ? 18.050 -15.922 3.637 1.00 16.11 147 GLN A N 1
ATOM 1041 C CA . GLN A 1 147 ? 17.573 -15.170 2.474 1.00 13.61 147 GLN A CA 1
ATOM 1042 C C . GLN A 1 147 ? 18.705 -14.875 1.504 1.00 13.83 147 GLN A C 1
ATOM 1043 O O . GLN A 1 147 ? 18.579 -15.108 0.296 1.00 12.31 147 GLN A O 1
ATOM 1049 N N . LEU A 1 148 ? 19.815 -14.329 2.016 1.00 10.39 148 LEU A N 1
ATOM 1050 C CA . LEU A 1 148 ? 20.885 -13.877 1.134 1.00 11.62 148 LEU A CA 1
ATOM 1051 C C . LEU A 1 148 ? 21.597 -15.059 0.486 1.00 8.09 148 LEU A C 1
ATOM 1052 O O . LEU A 1 148 ? 21.911 -15.018 -0.705 1.00 12.15 148 LEU A O 1
ATOM 1057 N N . ALA A 1 149 ? 21.846 -16.124 1.247 1.00 10.24 149 ALA A N 1
ATOM 1058 C CA . ALA A 1 149 ? 22.403 -17.340 0.648 1.00 13.11 149 ALA A CA 1
ATOM 1059 C C . ALA A 1 149 ? 21.492 -17.888 -0.451 1.00 12.55 149 ALA A C 1
ATOM 1060 O O . ALA A 1 149 ? 21.967 -18.316 -1.510 1.00 11.91 149 ALA A O 1
ATOM 1062 N N . ALA A 1 150 ? 20.180 -17.899 -0.208 1.00 12.71 150 ALA A N 1
ATOM 1063 C CA . ALA A 1 150 ? 19.235 -18.369 -1.220 1.00 14.64 150 ALA A CA 1
ATOM 1064 C C . ALA A 1 150 ? 19.314 -17.529 -2.484 1.00 13.89 150 ALA A C 1
ATOM 1065 O O . ALA A 1 150 ? 19.255 -18.069 -3.596 1.00 10.86 150 ALA A O 1
ATOM 1067 N N . VAL A 1 151 ? 19.449 -16.200 -2.335 1.00 10.24 151 VAL A N 1
ATOM 1068 C CA . VAL A 1 151 ? 19.577 -15.324 -3.500 1.00 12.65 151 VAL A CA 1
ATOM 1069 C C . VAL A 1 151 ? 20.822 -15.679 -4.306 1.00 11.47 151 VAL A C 1
ATOM 1070 O O . VAL A 1 151 ? 20.761 -15.869 -5.530 1.00 11.67 151 VAL A O 1
ATOM 1074 N N . ALA A 1 152 ? 21.974 -15.761 -3.635 1.00 11.61 152 ALA A N 1
ATOM 1075 C CA . ALA A 1 152 ? 23.211 -16.116 -4.332 1.00 10.59 152 ALA A CA 1
ATOM 1076 C C . ALA A 1 152 ? 23.095 -17.474 -5.011 1.00 12.56 152 ALA A C 1
ATOM 1077 O O . ALA A 1 152 ? 23.481 -17.633 -6.177 1.00 12.81 152 ALA A O 1
ATOM 1079 N N . HIS A 1 153 ? 22.571 -18.473 -4.296 1.00 13.48 153 HIS A N 1
ATOM 1080 C CA . HIS A 1 153 ? 22.507 -19.820 -4.866 1.00 14.56 153 HIS A CA 1
ATOM 1081 C C . HIS A 1 153 ? 21.513 -19.906 -6.024 1.00 14.19 153 HIS A C 1
ATOM 1082 O O . HIS A 1 153 ? 21.701 -20.720 -6.940 1.00 13.30 153 HIS A O 1
ATOM 1089 N N . SER A 1 154 ? 20.461 -19.078 -6.014 1.00 11.51 154 SER A N 1
ATOM 1090 C CA . SER A 1 154 ? 19.541 -19.022 -7.149 1.00 11.09 154 SER A CA 1
ATOM 1091 C C . SER A 1 154 ? 20.213 -18.524 -8.426 1.00 14.62 154 SER A C 1
ATOM 1092 O O . SER A 1 154 ? 19.686 -18.736 -9.524 1.00 12.40 154 SER A O 1
ATOM 1095 N N . LEU A 1 155 ? 21.342 -17.832 -8.315 1.00 11.16 155 LEU A N 1
ATOM 1096 C CA . LEU A 1 155 ? 22.067 -17.351 -9.480 1.00 12.48 155 LEU A CA 1
ATOM 1097 C C . LEU A 1 155 ? 23.279 -18.214 -9.792 1.00 13.10 155 LEU A C 1
ATOM 1098 O O . LEU A 1 155 ? 24.138 -17.806 -10.595 1.00 14.81 155 LEU A O 1
ATOM 1103 N N . ASN A 1 156 ? 23.371 -19.388 -9.159 1.00 12.15 156 ASN A N 1
ATOM 1104 C CA . ASN A 1 156 ? 24.479 -20.336 -9.296 1.00 14.60 156 ASN A CA 1
ATOM 1105 C C . ASN A 1 156 ? 25.820 -19.756 -8.844 1.00 15.94 156 ASN A C 1
ATOM 1106 O O . ASN A 1 156 ? 26.875 -20.248 -9.249 1.00 13.76 156 ASN A O 1
ATOM 1111 N N . MET A 1 157 ? 25.812 -18.725 -7.998 1.00 10.85 157 MET A N 1
ATOM 1112 C CA . MET A 1 157 ? 27.042 -18.142 -7.470 1.00 13.08 157 MET A CA 1
ATOM 1113 C C . MET A 1 157 ? 27.488 -18.849 -6.201 1.00 14.61 157 MET A C 1
ATOM 1114 O O . MET A 1 157 ? 26.666 -19.293 -5.397 1.00 16.01 157 MET A O 1
ATOM 1119 N N . GLY A 1 158 ? 28.805 -18.912 -6.002 1.00 13.11 158 GLY A N 1
ATOM 1120 C CA . GLY A 1 158 ? 29.329 -19.481 -4.771 1.00 15.35 158 GLY A CA 1
ATOM 1121 C C . GLY A 1 158 ? 29.133 -18.543 -3.590 1.00 15.04 158 GLY A C 1
ATOM 1122 O O . GLY A 1 158 ? 29.028 -17.327 -3.742 1.00 13.30 158 GLY A O 1
ATOM 1123 N N . VAL A 1 159 ? 29.039 -19.121 -2.396 1.00 14.97 159 VAL A N 1
ATOM 1124 C CA . VAL A 1 159 ? 28.832 -18.359 -1.168 1.00 15.41 159 VAL A CA 1
ATOM 1125 C C . VAL A 1 159 ? 29.960 -18.704 -0.214 1.00 14.41 159 VAL A C 1
ATOM 1126 O O . VAL A 1 159 ? 30.130 -19.870 0.152 1.00 18.98 159 VAL A O 1
ATOM 1130 N N . ILE A 1 160 ? 30.726 -17.697 0.187 1.00 15.94 160 ILE A N 1
ATOM 1131 C CA . ILE A 1 160 ? 31.738 -17.843 1.229 1.00 16.02 160 ILE A CA 1
ATOM 1132 C C . ILE A 1 160 ? 31.150 -17.292 2.516 1.00 13.82 160 ILE A C 1
ATOM 1133 O O . ILE A 1 160 ? 30.753 -16.122 2.578 1.00 13.30 160 ILE A O 1
ATOM 1138 N N . VAL A 1 161 ? 31.067 -18.135 3.534 1.00 14.92 161 VAL A N 1
ATOM 1139 C CA . VAL A 1 161 ? 30.478 -17.756 4.810 1.00 18.59 161 VAL A CA 1
ATOM 1140 C C . VAL A 1 161 ? 31.607 -17.444 5.784 1.00 15.30 161 VAL A C 1
ATOM 1141 O O . VAL A 1 161 ? 32.315 -18.347 6.246 1.00 15.64 161 VAL A O 1
ATOM 1145 N N . ASP A 1 162 ? 31.776 -16.162 6.099 1.00 13.96 162 ASP A N 1
ATOM 1146 C CA . ASP A 1 162 ? 32.851 -15.717 6.979 1.00 16.12 162 ASP A CA 1
ATOM 1147 C C . ASP A 1 162 ? 32.404 -15.814 8.434 1.00 18.28 162 ASP A C 1
ATOM 1148 O O . ASP A 1 162 ? 31.335 -15.309 8.800 1.00 16.99 162 ASP A O 1
ATOM 1153 N N . VAL A 1 163 ? 33.227 -16.459 9.262 1.00 17.39 163 VAL A N 1
ATOM 1154 C CA . VAL A 1 163 ? 32.931 -16.666 10.671 1.00 14.74 163 VAL A CA 1
ATOM 1155 C C . VAL A 1 163 ? 34.141 -16.227 11.483 1.00 20.23 163 VAL A C 1
ATOM 1156 O O . VAL A 1 163 ? 35.289 -16.309 11.030 1.00 16.40 163 VAL A O 1
ATOM 1160 N N . HIS A 1 164 ? 33.876 -15.745 12.699 1.00 19.39 164 HIS A N 1
ATOM 1161 C CA . HIS A 1 164 ? 34.948 -15.296 13.582 1.00 20.55 164 HIS A CA 1
ATOM 1162 C C . HIS A 1 164 ? 34.915 -15.919 14.967 1.00 18.83 164 HIS A C 1
ATOM 1163 O O . HIS A 1 164 ? 35.955 -15.939 15.631 1.00 27.06 164 HIS A O 1
ATOM 1170 N N . THR A 1 165 ? 33.783 -16.441 15.417 1.00 24.99 165 THR A N 1
ATOM 1171 C CA . THR A 1 165 ? 33.652 -17.012 16.743 1.00 26.74 165 THR A CA 1
ATOM 1172 C C . THR A 1 165 ? 33.194 -18.458 16.644 1.00 26.41 165 THR A C 1
ATOM 1173 O O . THR A 1 165 ? 32.705 -18.905 15.612 1.00 25.15 165 THR A O 1
ATOM 1177 N N . GLU A 1 166 ? 33.348 -19.179 17.755 1.00 29.80 166 GLU A N 1
ATOM 1178 C CA . GLU A 1 166 ? 32.781 -20.519 17.889 1.00 28.23 166 GLU A CA 1
ATOM 1179 C C . GLU A 1 166 ? 31.295 -20.544 17.553 1.00 31.32 166 GLU A C 1
ATOM 1180 O O . GLU A 1 166 ? 30.812 -21.485 16.911 1.00 27.29 166 GLU A O 1
ATOM 1183 N N . GLU A 1 167 ? 30.540 -19.525 17.987 1.00 29.72 167 GLU A N 1
ATOM 1184 C CA . GLU A 1 167 ? 29.096 -19.535 17.766 1.00 25.81 167 GLU A CA 1
ATOM 1185 C C . GLU A 1 167 ? 28.748 -19.299 16.300 1.00 20.25 167 GLU A C 1
ATOM 1186 O O . GLU A 1 167 ? 27.816 -19.914 15.773 1.00 22.33 167 GLU A O 1
ATOM 1192 N N . GLU A 1 168 ? 29.476 -18.402 15.634 1.00 24.12 168 GLU A N 1
ATOM 1193 C CA . GLU A 1 168 ? 29.262 -18.192 14.205 1.00 20.87 168 GLU A CA 1
ATOM 1194 C C . GLU A 1 168 ? 29.624 -19.443 13.410 1.00 19.54 168 GLU A C 1
ATOM 1195 O O . GLU A 1 168 ? 28.903 -19.828 12.484 1.00 19.83 168 GLU A O 1
ATOM 1201 N N . LEU A 1 169 ? 30.743 -20.083 13.759 1.00 23.01 169 LEU A N 1
ATOM 1202 C CA . LEU A 1 169 ? 31.122 -21.336 13.107 1.00 22.28 169 LEU A CA 1
ATOM 1203 C C . LEU A 1 169 ? 30.019 -22.378 13.232 1.00 24.54 169 LEU A C 1
ATOM 1204 O O . LEU A 1 169 ? 29.668 -23.043 12.249 1.00 22.20 169 LEU A O 1
ATOM 1209 N N . GLU A 1 170 ? 29.439 -22.515 14.429 1.00 23.75 170 GLU A N 1
ATOM 1210 C CA . GLU A 1 170 ? 28.377 -23.494 14.619 1.00 23.05 170 GLU A CA 1
ATOM 1211 C C . GLU A 1 170 ? 27.165 -23.177 13.744 1.00 27.05 170 GLU A C 1
ATOM 1212 O O . GLU A 1 170 ? 26.560 -24.083 13.156 1.00 24.97 170 GLU A O 1
ATOM 1218 N N . ARG A 1 171 ? 26.807 -21.893 13.624 1.00 21.07 171 ARG A N 1
ATOM 1219 C CA . ARG A 1 171 ? 25.710 -21.514 12.738 1.00 20.95 171 ARG A CA 1
ATOM 1220 C C . ARG A 1 171 ? 26.007 -21.924 11.298 1.00 18.69 171 ARG A C 1
ATOM 1221 O O . ARG A 1 171 ? 25.148 -22.483 10.608 1.00 21.82 171 ARG A O 1
ATOM 1229 N N . ALA A 1 172 ? 27.230 -21.661 10.830 1.00 20.33 172 ALA A N 1
ATOM 1230 C CA . ALA A 1 172 ? 27.598 -22.060 9.476 1.00 17.02 172 ALA A CA 1
ATOM 1231 C C . ALA A 1 172 ? 27.558 -23.576 9.321 1.00 21.45 172 ALA A C 1
ATOM 1232 O O . ALA A 1 172 ? 27.082 -24.094 8.302 1.00 23.58 172 ALA A O 1
ATOM 1234 N N . LEU A 1 173 ? 28.053 -24.306 10.320 1.00 22.00 173 LEU A N 1
ATOM 1235 C CA . LEU A 1 173 ? 28.013 -25.765 10.247 1.00 22.26 173 LEU A CA 1
ATOM 1236 C C . LEU A 1 173 ? 26.578 -26.266 10.170 1.00 25.86 173 LEU A C 1
ATOM 1237 O O . LEU A 1 173 ? 26.210 -26.992 9.237 1.00 23.27 173 LEU A O 1
ATOM 1242 N N . LYS A 1 174 ? 25.743 -25.859 11.132 1.00 24.53 174 LYS A N 1
ATOM 1243 C CA . LYS A 1 174 ? 24.365 -26.337 11.172 1.00 21.73 174 LYS A CA 1
ATOM 1244 C C . LYS A 1 174 ? 23.598 -25.951 9.918 1.00 23.52 174 LYS A C 1
ATOM 1245 O O . LYS A 1 174 ? 22.714 -26.696 9.483 1.00 26.15 174 LYS A O 1
ATOM 1251 N N . ALA A 1 175 ? 23.924 -24.808 9.312 1.00 24.11 175 ALA A N 1
ATOM 1252 C CA . ALA A 1 175 ? 23.235 -24.384 8.099 1.00 23.89 175 ALA A CA 1
ATOM 1253 C C . ALA A 1 175 ? 23.727 -25.115 6.860 1.00 24.31 175 ALA A C 1
ATOM 1254 O O . ALA A 1 175 ? 23.119 -24.982 5.789 1.00 26.65 175 ALA A O 1
ATOM 1256 N N . GLY A 1 176 ? 24.806 -25.877 6.975 1.00 22.92 176 GLY A N 1
ATOM 1257 C CA . GLY A 1 176 ? 25.296 -26.617 5.830 1.00 22.99 176 GLY A CA 1
ATOM 1258 C C . GLY A 1 176 ? 26.142 -25.815 4.877 1.00 21.83 176 GLY A C 1
ATOM 1259 O O . GLY A 1 176 ? 26.220 -26.159 3.691 1.00 23.42 176 GLY A O 1
ATOM 1260 N N . ALA A 1 177 ? 26.798 -24.763 5.356 1.00 21.44 177 ALA A N 1
ATOM 1261 C CA . ALA A 1 177 ? 27.667 -23.988 4.483 1.00 19.29 177 ALA A CA 1
ATOM 1262 C C . ALA A 1 177 ? 28.766 -24.881 3.923 1.00 20.21 177 ALA A C 1
ATOM 1263 O O . ALA A 1 177 ? 29.361 -25.675 4.651 1.00 23.35 177 ALA A O 1
ATOM 1265 N N . GLU A 1 178 ? 29.012 -24.769 2.618 1.00 19.21 178 GLU A N 1
ATOM 1266 C CA . GLU A 1 178 ? 30.036 -25.581 1.971 1.00 19.51 178 GLU A CA 1
ATOM 1267 C C . GLU A 1 178 ? 31.402 -24.911 1.975 1.00 18.69 178 GLU A C 1
ATOM 1268 O O . GLU A 1 178 ? 32.425 -25.611 1.949 1.00 18.25 178 GLU A O 1
ATOM 1271 N N . ILE A 1 179 ? 31.447 -23.578 1.988 1.00 13.34 179 ILE A N 1
ATOM 1272 C CA . ILE A 1 179 ? 32.709 -22.832 2.009 1.00 16.01 179 ILE A CA 1
ATOM 1273 C C . ILE A 1 179 ? 32.683 -21.919 3.228 1.00 17.46 179 ILE A C 1
ATOM 1274 O O . ILE A 1 179 ? 31.873 -20.985 3.292 1.00 16.11 179 ILE A O 1
ATOM 1279 N N . ILE A 1 180 ? 33.566 -22.168 4.188 1.00 12.03 180 ILE A N 1
ATOM 1280 C CA . ILE A 1 180 ? 33.616 -21.374 5.415 1.00 15.67 180 ILE A CA 1
ATOM 1281 C C . ILE A 1 180 ? 34.965 -20.676 5.466 1.00 20.57 180 ILE A C 1
ATOM 1282 O O . ILE A 1 180 ? 36.014 -21.333 5.410 1.00 18.57 180 ILE A O 1
ATOM 1287 N N . GLY A 1 181 ? 34.938 -19.349 5.544 1.00 14.46 181 GLY A N 1
ATOM 1288 C CA . GLY A 1 181 ? 36.140 -18.555 5.727 1.00 17.72 181 GLY A CA 1
ATOM 1289 C C . GLY A 1 181 ? 36.250 -18.130 7.182 1.00 18.26 181 GLY A C 1
ATOM 1290 O O . GLY A 1 181 ? 35.268 -17.707 7.792 1.00 21.10 181 GLY A O 1
ATOM 1291 N N . ILE A 1 182 ? 37.443 -18.264 7.740 1.00 18.54 182 ILE A N 1
ATOM 1292 C CA . ILE A 1 182 ? 37.676 -17.903 9.135 1.00 18.02 182 ILE A CA 1
ATOM 1293 C C . ILE A 1 182 ? 38.474 -16.614 9.146 1.00 20.76 182 ILE A C 1
ATOM 1294 O O . ILE A 1 182 ? 39.538 -16.528 8.521 1.00 20.29 182 ILE A O 1
ATOM 1299 N N . VAL A 1 183 ? 37.936 -15.595 9.815 1.00 21.43 183 VAL A N 1
ATOM 1300 C CA . VAL A 1 183 ? 38.534 -14.267 9.846 1.00 23.50 183 VAL A CA 1
ATOM 1301 C C . VAL A 1 183 ? 38.985 -13.980 11.274 1.00 21.32 183 VAL A C 1
ATOM 1302 O O . VAL A 1 183 ? 38.357 -14.420 12.239 1.00 22.16 183 VAL A O 1
ATOM 1306 N N . ASN A 1 184 ? 40.090 -13.271 11.404 1.00 28.37 184 ASN A N 1
ATOM 1307 C CA . ASN A 1 184 ? 40.687 -13.053 12.709 1.00 29.85 184 ASN A CA 1
ATOM 1308 C C . ASN A 1 184 ? 40.189 -11.791 13.400 1.00 29.92 184 ASN A C 1
ATOM 1309 O O . ASN A 1 184 ? 40.434 -11.631 14.603 1.00 30.20 184 ASN A O 1
ATOM 1314 N N . GLN A 1 185 ? 39.504 -10.900 12.683 1.00 21.60 185 GLN A N 1
ATOM 1315 C CA . GLN A 1 185 ? 39.027 -9.645 13.252 1.00 21.93 185 GLN A CA 1
ATOM 1316 C C . GLN A 1 185 ? 37.593 -9.779 13.754 1.00 26.08 185 GLN A C 1
ATOM 1317 O O . GLN A 1 185 ? 36.755 -10.428 13.118 1.00 25.25 185 GLN A O 1
ATOM 1320 N N . ASP A 1 186 ? 37.319 -9.171 14.911 1.00 20.65 186 ASP A N 1
ATOM 1321 C CA . ASP A 1 186 ? 35.960 -9.058 15.441 1.00 21.29 186 ASP A CA 1
ATOM 1322 C C . ASP A 1 186 ? 35.338 -7.777 14.905 1.00 24.30 186 ASP A C 1
ATOM 1323 O O . ASP A 1 186 ? 35.794 -6.689 15.244 1.00 23.67 186 ASP A O 1
ATOM 1328 N N . LEU A 1 187 ? 34.278 -7.896 14.104 1.00 24.08 187 LEU A N 1
ATOM 1329 C CA . LEU A 1 187 ? 33.743 -6.710 13.446 1.00 25.80 187 LEU A CA 1
ATOM 1330 C C . LEU A 1 187 ? 32.902 -5.833 14.371 1.00 27.01 187 LEU A C 1
ATOM 1331 O O . LEU A 1 187 ? 32.503 -4.736 13.966 1.00 31.94 187 LEU A O 1
ATOM 1336 N N . LYS A 1 188 ? 32.616 -6.276 15.591 1.00 25.50 188 LYS A N 1
ATOM 1337 C CA . LYS A 1 188 ? 31.880 -5.421 16.510 1.00 23.44 188 LYS A CA 1
ATOM 1338 C C . LYS A 1 188 ? 32.825 -4.608 17.390 1.00 29.81 188 LYS A C 1
ATOM 1339 O O . LYS A 1 188 ? 32.681 -3.385 17.497 1.00 26.97 188 LYS A O 1
ATOM 1345 N N . THR A 1 189 ? 33.795 -5.274 18.023 1.00 21.39 189 THR A N 1
ATOM 1346 C CA . THR A 1 189 ? 34.784 -4.594 18.858 1.00 24.70 189 THR A CA 1
ATOM 1347 C C . THR A 1 189 ? 35.990 -4.111 18.066 1.00 25.48 189 THR A C 1
ATOM 1348 O O . THR A 1 189 ? 36.733 -3.257 18.559 1.00 28.75 189 THR A O 1
ATOM 1352 N N . PHE A 1 190 ? 36.202 -4.663 16.870 1.00 21.20 190 PHE A N 1
ATOM 1353 C CA . PHE A 1 190 ? 37.381 -4.411 16.030 1.00 26.79 190 PHE A CA 1
ATOM 1354 C C . PHE A 1 190 ? 38.694 -4.840 16.693 1.00 30.06 190 PHE A C 1
ATOM 1355 O O . PHE A 1 190 ? 39.774 -4.367 16.325 1.00 34.49 190 PHE A O 1
ATOM 1363 N N . GLU A 1 191 ? 38.630 -5.789 17.620 1.00 22.64 191 GLU A N 1
ATOM 1364 C CA . GLU A 1 191 ? 39.834 -6.401 18.159 1.00 22.06 191 GLU A CA 1
ATOM 1365 C C . GLU A 1 191 ? 40.207 -7.609 17.306 1.00 26.65 191 GLU A C 1
ATOM 1366 O O . GLU A 1 191 ? 39.345 -8.243 16.693 1.00 20.37 191 GLU A O 1
ATOM 1372 N N . VAL A 1 192 ? 41.500 -7.927 17.270 1.00 23.52 192 VAL A N 1
ATOM 1373 C CA . VAL A 1 192 ? 42.028 -9.019 16.453 1.00 24.96 192 VAL A CA 1
ATOM 1374 C C . VAL A 1 192 ? 42.514 -10.145 17.360 1.00 34.21 192 VAL A C 1
ATOM 1375 O O . VAL A 1 192 ? 43.270 -9.900 18.306 1.00 27.54 192 VAL A O 1
ATOM 1379 N N . ASP A 1 193 ? 42.094 -11.382 17.061 1.00 30.77 193 ASP A N 1
ATOM 1380 C CA . ASP A 1 193 ? 42.514 -12.593 17.782 1.00 32.78 193 ASP A CA 1
ATOM 1381 C C . ASP A 1 193 ? 43.343 -13.434 16.804 1.00 38.71 193 ASP A C 1
ATOM 1382 O O . ASP A 1 193 ? 42.803 -14.241 16.044 1.00 38.05 193 ASP A O 1
ATOM 1387 N N . ARG A 1 194 ? 44.672 -13.255 16.859 1.00 34.79 194 ARG A N 1
ATOM 1388 C CA . ARG A 1 194 ? 45.595 -13.701 15.814 1.00 39.34 194 ARG A CA 1
ATOM 1389 C C . ARG A 1 194 ? 45.583 -15.205 15.582 1.00 42.75 194 ARG A C 1
ATOM 1390 O O . ARG A 1 194 ? 46.166 -15.660 14.593 1.00 49.23 194 ARG A O 1
ATOM 1394 N N . ASN A 1 195 ? 44.951 -15.987 16.454 1.00 42.00 195 ASN A N 1
ATOM 1395 C CA . ASN A 1 195 ? 44.973 -17.440 16.342 1.00 44.06 195 ASN A CA 1
ATOM 1396 C C . ASN A 1 195 ? 43.580 -18.025 16.138 1.00 39.37 195 ASN A C 1
ATOM 1397 O O . ASN A 1 195 ? 43.366 -19.218 16.378 1.00 35.70 195 ASN A O 1
ATOM 1402 N N . THR A 1 196 ? 42.622 -17.207 15.695 1.00 36.56 196 THR A N 1
ATOM 1403 C CA . THR A 1 196 ? 41.274 -17.713 15.457 1.00 32.67 196 THR A CA 1
ATOM 1404 C C . THR A 1 196 ? 41.262 -18.756 14.341 1.00 25.77 196 THR A C 1
ATOM 1405 O O . THR A 1 196 ? 40.550 -19.761 14.432 1.00 28.40 196 THR A O 1
ATOM 1409 N N . ALA A 1 197 ? 42.059 -18.542 13.293 1.00 24.48 197 ALA A N 1
ATOM 1410 C CA . ALA A 1 197 ? 42.040 -19.434 12.134 1.00 31.62 197 ALA A CA 1
ATOM 1411 C C . ALA A 1 197 ? 42.385 -20.870 12.521 1.00 32.49 197 ALA A C 1
ATOM 1412 O O . ALA A 1 197 ? 41.632 -21.802 12.216 1.00 26.87 197 ALA A O 1
ATOM 1414 N N . GLU A 1 198 ? 43.529 -21.067 13.186 1.00 32.12 198 GLU A N 1
ATOM 1415 C CA . GLU A 1 198 ? 43.897 -22.401 13.656 1.00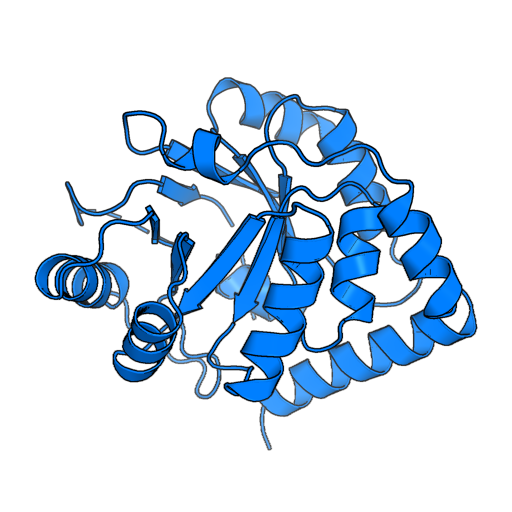 30.40 198 GLU A CA 1
ATOM 1416 C C . GLU A 1 198 ? 42.847 -22.967 14.601 1.00 29.09 198 GLU A C 1
ATOM 1417 O O . GLU A 1 198 ? 42.463 -24.138 14.486 1.00 28.00 198 GLU A O 1
ATOM 1420 N N . ARG A 1 199 ? 42.357 -22.145 15.531 1.00 25.71 199 ARG A N 1
ATOM 1421 C CA . ARG A 1 199 ? 41.450 -22.648 16.555 1.00 25.40 199 ARG A CA 1
ATOM 1422 C C . ARG A 1 199 ? 40.128 -23.099 15.953 1.00 27.02 199 ARG A C 1
ATOM 1423 O O . ARG A 1 199 ? 39.640 -24.191 16.262 1.00 28.67 199 ARG A O 1
ATOM 1431 N N . LEU A 1 200 ? 39.525 -22.270 15.092 1.00 24.52 200 LEU A N 1
ATOM 1432 C CA . LEU A 1 200 ? 38.204 -22.587 14.558 1.00 25.02 200 LEU A CA 1
ATOM 1433 C C . LEU A 1 200 ? 38.272 -23.581 13.402 1.00 21.94 200 LEU A C 1
ATOM 1434 O O . LEU A 1 200 ? 37.336 -24.367 13.212 1.00 25.60 200 LEU A O 1
ATOM 1439 N N . GLY A 1 201 ? 39.348 -23.546 12.615 1.00 25.04 201 GLY A N 1
ATOM 1440 C CA . GLY A 1 201 ? 39.504 -24.525 11.550 1.00 24.78 201 GLY A CA 1
ATOM 1441 C C . GLY A 1 201 ? 39.750 -25.923 12.083 1.00 24.17 201 GLY A C 1
ATOM 1442 O O . GLY A 1 201 ? 39.204 -26.899 11.563 1.00 25.87 201 GLY A O 1
ATOM 1443 N N . ARG A 1 202 ? 40.595 -26.040 13.113 1.00 29.52 202 ARG A N 1
ATOM 1444 C CA . ARG A 1 202 ? 40.741 -27.307 13.823 1.00 26.85 202 ARG A CA 1
ATOM 1445 C C . ARG A 1 202 ? 39.407 -27.753 14.403 1.00 26.94 202 ARG A C 1
ATOM 1446 O O . ARG A 1 202 ? 38.994 -28.909 14.242 1.00 25.97 202 ARG A O 1
ATOM 1454 N N . LEU A 1 203 ? 38.708 -26.834 15.074 1.00 26.11 203 LEU A N 1
ATOM 1455 C CA . LEU A 1 203 ? 37.424 -27.171 15.675 1.00 19.29 203 LEU A CA 1
ATOM 1456 C C . LEU A 1 203 ? 36.403 -27.574 14.621 1.00 22.57 203 LEU A C 1
ATOM 1457 O O . LEU A 1 203 ? 35.562 -28.449 14.863 1.00 25.25 203 LEU A O 1
ATOM 1462 N N . ALA A 1 204 ? 36.423 -26.912 13.464 1.00 23.29 204 ALA A N 1
ATOM 1463 C CA . ALA A 1 204 ? 35.511 -27.283 12.385 1.00 21.17 204 ALA A CA 1
ATOM 1464 C C . ALA A 1 204 ? 35.731 -28.733 11.967 1.00 19.86 204 ALA A C 1
ATOM 1465 O O . ALA A 1 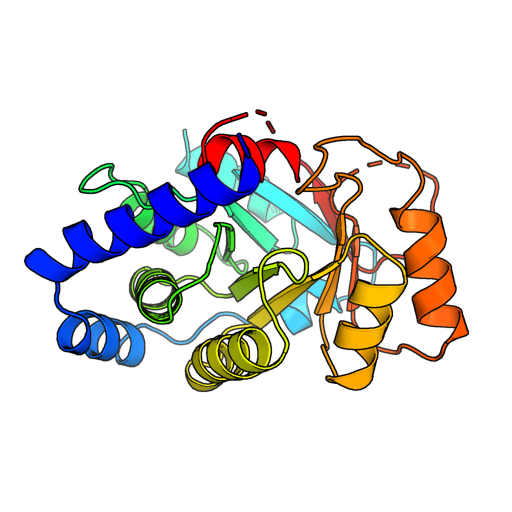204 ? 34.795 -29.542 11.957 1.00 21.06 204 ALA A O 1
ATOM 1467 N N . ARG A 1 205 ? 36.969 -29.066 11.592 1.00 21.68 205 ARG A N 1
ATOM 1468 C CA . ARG A 1 205 ? 37.296 -30.442 11.222 1.00 23.89 205 ARG A CA 1
ATOM 1469 C C . ARG A 1 205 ? 36.922 -31.414 12.333 1.00 26.96 205 ARG A C 1
ATOM 1470 O O . ARG A 1 205 ? 36.215 -32.396 12.098 1.00 23.75 205 ARG A O 1
ATOM 1478 N N . GLU A 1 206 ? 37.366 -31.141 13.563 1.00 27.06 206 GLU A N 1
ATOM 1479 C CA . GLU A 1 206 ? 37.124 -32.088 14.645 1.00 26.81 206 GLU A CA 1
ATOM 1480 C C . GLU A 1 206 ? 35.645 -32.237 14.967 1.00 30.11 206 GLU A C 1
ATOM 1481 O O . GLU A 1 206 ? 35.255 -33.240 15.573 1.00 35.60 206 GLU A O 1
ATOM 1487 N N . ARG A 1 207 ? 34.808 -31.291 14.547 1.00 27.38 207 ARG A N 1
ATOM 1488 C CA . ARG A 1 207 ? 33.364 -31.434 14.650 1.00 23.46 207 ARG A CA 1
ATOM 1489 C C . ARG A 1 207 ? 32.754 -32.126 13.439 1.00 29.63 207 ARG A C 1
ATOM 1490 O O . ARG A 1 207 ? 31.527 -32.252 13.367 1.00 34.30 207 ARG A O 1
ATOM 1498 N N . GLY A 1 208 ? 33.567 -32.556 12.483 1.00 28.53 208 GLY A N 1
ATOM 1499 C CA . GLY A 1 208 ? 33.082 -33.348 11.376 1.00 27.29 208 GLY A CA 1
ATOM 1500 C C . GLY A 1 208 ? 32.897 -32.612 10.072 1.00 27.67 208 GLY A C 1
ATOM 1501 O O . GLY A 1 208 ? 32.330 -33.187 9.140 1.00 26.60 208 GLY A O 1
ATOM 1502 N N . PHE A 1 209 ? 33.364 -31.369 9.971 1.00 23.50 209 PHE A N 1
ATOM 1503 C CA . PHE A 1 209 ? 33.134 -30.577 8.771 1.00 24.46 209 PHE A CA 1
ATOM 1504 C C . PHE A 1 209 ? 33.910 -31.153 7.598 1.00 20.03 209 PHE A C 1
ATOM 1505 O O . PHE A 1 209 ? 35.117 -31.389 7.700 1.00 23.92 209 PHE A O 1
ATOM 1513 N N . THR A 1 210 ? 33.232 -31.326 6.460 1.00 22.93 210 THR A N 1
ATOM 1514 C CA . THR A 1 210 ? 33.860 -31.890 5.271 1.00 21.74 210 THR A CA 1
ATOM 1515 C C . THR A 1 210 ? 33.914 -30.926 4.092 1.00 21.54 210 THR A C 1
ATOM 1516 O O . THR A 1 210 ? 34.287 -31.341 2.989 1.00 23.95 210 THR A O 1
ATOM 1520 N N . GLY A 1 211 ? 33.558 -29.661 4.274 1.00 22.25 211 GLY A N 1
ATOM 1521 C CA . GLY A 1 211 ? 33.606 -28.693 3.197 1.00 18.17 211 GLY A CA 1
ATOM 1522 C C . GLY A 1 211 ? 34.943 -27.990 3.084 1.00 23.11 211 GLY A C 1
ATOM 1523 O O . GLY A 1 211 ? 35.979 -28.474 3.557 1.00 22.71 211 GLY A O 1
ATOM 1524 N N . VAL A 1 212 ? 34.909 -26.808 2.459 1.00 20.44 212 VAL A N 1
ATOM 1525 C CA . VAL A 1 212 ? 36.112 -26.018 2.193 1.00 22.68 212 VAL A CA 1
ATOM 1526 C C . VAL A 1 212 ? 36.349 -25.039 3.337 1.00 22.44 212 VAL A C 1
ATOM 1527 O O . VAL A 1 212 ? 35.449 -24.285 3.720 1.00 16.85 212 VAL A O 1
ATOM 1531 N N . LEU A 1 213 ? 37.566 -25.023 3.860 1.00 20.20 213 LEU A N 1
ATOM 1532 C CA . LEU A 1 213 ? 37.986 -24.030 4.838 1.00 22.05 213 LEU A CA 1
ATOM 1533 C C . LEU A 1 213 ? 38.938 -23.044 4.172 1.00 24.60 213 LEU A C 1
ATOM 1534 O O . LEU A 1 213 ? 39.930 -23.451 3.551 1.00 19.28 213 LEU A O 1
ATOM 1539 N N . LEU A 1 214 ? 38.626 -21.754 4.292 1.00 19.05 214 LEU A N 1
ATOM 1540 C CA . LEU A 1 214 ? 39.492 -20.681 3.831 1.00 20.59 214 LEU A CA 1
ATOM 1541 C C . LEU A 1 214 ? 40.026 -19.915 5.033 1.00 22.36 214 LEU A C 1
ATOM 1542 O O . LEU A 1 214 ? 39.303 -19.692 6.006 1.00 20.82 214 LEU A O 1
ATOM 1547 N N . ALA A 1 215 ? 41.276 -19.481 4.959 1.00 22.38 215 ALA A N 1
ATOM 1548 C CA . ALA A 1 215 ? 41.838 -18.628 5.996 1.00 25.15 215 ALA A CA 1
ATOM 1549 C C . ALA A 1 215 ? 42.046 -17.247 5.404 1.00 28.56 215 ALA A C 1
ATOM 1550 O O . ALA A 1 215 ? 42.704 -17.105 4.366 1.00 26.72 215 ALA A O 1
ATOM 1552 N N . ILE A 1 216 ? 41.460 -16.241 6.050 1.00 34.00 216 ILE A N 1
ATOM 1553 C CA . ILE A 1 216 ? 41.536 -14.863 5.577 1.00 40.77 216 ILE A CA 1
ATOM 1554 C C . ILE A 1 216 ? 42.638 -14.150 6.349 1.00 45.15 216 ILE A C 1
ATOM 1555 O O . ILE A 1 216 ? 42.365 -13.319 7.221 1.00 43.34 216 ILE A O 1
ATOM 1560 N N . GLY A 1 217 ? 43.889 -14.502 6.052 1.00 46.06 217 GLY A N 1
ATOM 1561 C CA . GLY A 1 217 ? 45.049 -13.890 6.676 1.00 48.68 217 GLY A CA 1
ATOM 1562 C C . GLY A 1 217 ? 46.307 -14.023 5.830 1.00 51.36 217 GLY A C 1
ATOM 1563 O O . GLY A 1 217 ? 46.477 -14.997 5.089 1.00 44.91 217 GLY A O 1
ATOM 1564 N N . SER A 1 227 ? 51.676 -20.899 10.934 1.00 62.74 227 SER A N 1
ATOM 1565 C CA . SER A 1 227 ? 51.963 -22.165 10.207 1.00 64.11 227 SER A CA 1
ATOM 1566 C C . SER A 1 227 ? 50.876 -23.193 10.532 1.00 60.19 227 SER A C 1
ATOM 1567 O O . SER A 1 227 ? 51.228 -24.253 11.082 1.00 61.71 227 SER A O 1
ATOM 1570 N N . MET A 1 228 ? 49.619 -22.874 10.221 1.00 58.32 228 MET A N 1
ATOM 1571 C CA . MET A 1 228 ? 48.463 -23.783 10.450 1.00 55.29 228 MET A CA 1
ATOM 1572 C C . MET A 1 228 ? 48.485 -24.847 9.347 1.00 52.17 228 MET A C 1
ATOM 1573 O O . MET A 1 228 ? 47.512 -24.965 8.594 1.00 52.63 228 MET A O 1
ATOM 1575 N N . ARG A 1 229 ? 49.556 -25.628 9.300 1.00 50.91 229 ARG A N 1
ATOM 1576 C CA . ARG A 1 229 ? 49.743 -26.581 8.187 1.00 45.26 229 ARG A CA 1
ATOM 1577 C C . ARG A 1 229 ? 48.672 -27.665 8.206 1.00 40.47 229 ARG A C 1
ATOM 1578 O O . ARG A 1 229 ? 48.228 -28.027 9.295 1.00 37.90 229 ARG A O 1
ATOM 1580 N N . GLY A 1 230 ? 48.223 -28.087 7.030 1.00 42.13 230 GLY A N 1
ATOM 1581 C CA . GLY A 1 230 ? 47.324 -29.216 6.909 1.00 41.69 230 GLY A CA 1
ATOM 1582 C C . GLY A 1 230 ? 45.868 -28.956 7.217 1.00 46.86 230 GLY A C 1
ATOM 1583 O O . GLY A 1 230 ? 45.107 -29.923 7.358 1.00 41.28 230 GLY A O 1
ATOM 1584 N N . LEU A 1 231 ? 45.441 -27.693 7.311 1.00 38.93 231 LEU A N 1
ATOM 1585 C CA . LEU A 1 231 ? 44.075 -27.371 7.720 1.00 35.51 231 LEU A CA 1
ATOM 1586 C C . LEU A 1 231 ? 43.224 -26.735 6.632 1.00 26.74 231 LEU A C 1
ATOM 1587 O O . LEU A 1 231 ? 42.037 -27.046 6.527 1.00 30.05 231 LEU A O 1
ATOM 1592 N N . PHE A 1 232 ? 43.782 -25.853 5.813 1.00 29.26 232 PHE A N 1
ATOM 1593 C CA . PHE A 1 232 ? 42.987 -25.019 4.927 1.00 26.22 232 PHE A CA 1
ATOM 1594 C C . PHE A 1 232 ? 43.150 -25.431 3.473 1.00 27.85 232 PHE A C 1
ATOM 1595 O O . PHE A 1 232 ? 44.244 -25.790 3.030 1.00 26.49 232 PHE A O 1
ATOM 1603 N N . ASP A 1 233 ? 42.040 -25.374 2.739 1.00 25.88 233 ASP A N 1
ATOM 1604 C CA . ASP A 1 233 ? 42.051 -25.652 1.313 1.00 26.40 233 ASP A CA 1
ATOM 1605 C C . ASP A 1 233 ? 42.540 -24.464 0.500 1.00 25.96 233 ASP A C 1
ATOM 1606 O O . ASP A 1 233 ? 43.063 -24.649 -0.605 1.00 21.67 233 ASP A O 1
ATOM 1611 N N . ALA A 1 234 ? 42.415 -23.253 1.031 1.00 19.35 234 ALA A N 1
ATOM 1612 C CA . ALA A 1 234 ? 42.915 -22.084 0.323 1.00 22.61 234 ALA A CA 1
ATOM 1613 C C . ALA A 1 234 ? 43.118 -20.969 1.328 1.00 16.34 234 ALA A C 1
ATOM 1614 O O . ALA A 1 234 ? 42.554 -20.986 2.423 1.00 23.23 234 ALA A O 1
ATOM 1616 N N . VAL A 1 235 ? 43.960 -20.018 0.952 1.00 15.98 235 VAL A N 1
ATOM 1617 C CA . VAL A 1 235 ? 44.322 -18.900 1.807 1.00 19.88 235 VAL A CA 1
ATOM 1618 C C . VAL A 1 235 ? 44.233 -17.624 0.985 1.00 20.22 235 VAL A C 1
ATOM 1619 O O . VAL A 1 235 ? 44.650 -17.588 -0.178 1.00 23.32 235 VAL A O 1
ATOM 1623 N N . VAL A 1 236 ? 43.663 -16.587 1.579 1.00 17.81 236 VAL A N 1
ATOM 1624 C CA . VAL A 1 236 ? 43.548 -15.285 0.937 1.00 17.59 236 VAL A CA 1
ATOM 1625 C C . VAL A 1 236 ? 44.844 -14.523 1.177 1.00 23.31 236 VAL A C 1
ATOM 1626 O O . VAL A 1 236 ? 45.320 -14.425 2.314 1.00 24.81 236 VAL A O 1
ATOM 1630 N N . ILE A 1 237 ? 45.445 -14.028 0.105 1.00 16.90 237 ILE A N 1
ATOM 1631 C CA . ILE A 1 237 ? 46.723 -13.331 0.175 1.00 22.88 237 ILE A CA 1
ATOM 1632 C C . ILE A 1 237 ? 46.507 -11.944 -0.408 1.00 24.66 237 ILE A C 1
ATOM 1633 O O . ILE A 1 237 ? 46.214 -11.805 -1.600 1.00 26.55 237 ILE A O 1
ATOM 1638 N N . GLY A 1 238 ? 46.628 -10.923 0.430 1.00 24.40 238 GLY A N 1
ATOM 1639 C CA . GLY A 1 238 ? 46.522 -9.551 -0.034 1.00 35.25 238 GLY A CA 1
ATOM 1640 C C . GLY A 1 238 ? 47.871 -8.894 -0.249 1.00 38.92 238 GLY A C 1
ATOM 1641 O O . GLY A 1 238 ? 48.816 -9.149 0.501 1.00 45.04 238 GLY A O 1
ATOM 1642 N N . PRO A 1 245 ? 36.002 2.912 10.768 1.00 41.33 245 PRO A N 1
ATOM 1643 C CA . PRO A 1 245 ? 36.274 2.776 9.331 1.00 38.54 245 PRO A CA 1
ATOM 1644 C C . PRO A 1 245 ? 35.006 2.584 8.500 1.00 34.10 245 PRO A C 1
ATOM 1645 O O . PRO A 1 245 ? 33.978 2.185 9.041 1.00 38.25 245 PRO A O 1
ATOM 1649 N N . ASP A 1 246 ? 35.086 2.859 7.201 1.00 34.42 246 ASP A N 1
ATOM 1650 C CA . ASP A 1 246 ? 33.930 2.732 6.318 1.00 34.82 246 ASP A CA 1
ATOM 1651 C C . ASP A 1 246 ? 33.850 1.295 5.792 1.00 32.43 246 ASP A C 1
ATOM 1652 O O . ASP A 1 246 ? 34.724 0.475 6.124 1.00 28.12 246 ASP A O 1
ATOM 1657 N N . PRO A 1 247 ? 32.816 0.925 5.017 1.00 29.08 247 PRO A N 1
ATOM 1658 C CA . PRO A 1 247 ? 32.687 -0.499 4.639 1.00 24.71 247 PRO A CA 1
ATOM 1659 C C . PRO A 1 247 ? 33.867 -1.046 3.844 1.00 30.24 247 PRO A C 1
ATOM 1660 O O . PRO A 1 247 ? 34.364 -2.135 4.167 1.00 29.34 247 PRO A O 1
ATOM 1664 N N . GLU A 1 248 ? 34.339 -0.332 2.817 1.00 27.54 248 GLU A N 1
ATOM 1665 C CA . GLU A 1 248 ? 35.454 -0.855 2.023 1.00 32.96 248 GLU A CA 1
ATOM 1666 C C . GLU A 1 248 ? 36.732 -0.957 2.856 1.00 33.78 248 GLU A C 1
ATOM 1667 O O . GLU A 1 248 ? 37.486 -1.931 2.732 1.00 30.87 248 GLU A O 1
ATOM 1673 N N . LYS A 1 249 ? 36.989 0.028 3.719 1.00 30.76 249 LYS A N 1
ATOM 1674 C CA . LYS A 1 249 ? 38.141 -0.063 4.611 1.00 34.70 249 LYS A CA 1
ATOM 1675 C C . LYS A 1 249 ? 38.026 -1.273 5.531 1.00 32.08 249 LYS A C 1
ATOM 1676 O O . LYS A 1 249 ? 38.993 -2.021 5.720 1.00 31.09 249 LYS A O 1
ATOM 1679 N N . ALA A 1 250 ? 36.840 -1.493 6.106 1.00 27.85 250 ALA A N 1
ATOM 1680 C CA . ALA A 1 250 ? 36.646 -2.649 6.977 1.00 27.41 250 ALA A CA 1
ATOM 1681 C C . ALA A 1 250 ? 36.886 -3.955 6.224 1.00 32.41 250 ALA A C 1
ATOM 1682 O O . ALA A 1 250 ? 37.505 -4.882 6.759 1.00 35.80 250 ALA A O 1
ATOM 1684 N N . ILE A 1 251 ? 36.400 -4.053 4.983 1.00 27.24 251 ILE A N 1
ATOM 1685 C CA . ILE A 1 251 ? 36.665 -5.256 4.197 1.00 29.19 251 ILE A CA 1
ATOM 1686 C C . ILE A 1 251 ? 38.162 -5.465 4.056 1.00 29.38 251 ILE A C 1
ATOM 1687 O O . ILE A 1 251 ? 38.672 -6.570 4.275 1.00 33.69 251 ILE A O 1
ATOM 1692 N N . ARG A 1 252 ? 38.894 -4.392 3.736 1.00 29.47 252 ARG A N 1
ATOM 1693 C CA . ARG A 1 252 ? 40.333 -4.497 3.515 1.00 32.78 252 ARG A CA 1
ATOM 1694 C C . ARG A 1 252 ? 41.064 -4.961 4.760 1.00 37.46 252 ARG A C 1
ATOM 1695 O O . ARG A 1 252 ? 42.080 -5.656 4.653 1.00 39.15 252 ARG A O 1
ATOM 1703 N N . GLU A 1 253 ? 40.568 -4.580 5.943 1.00 35.86 253 GLU A N 1
ATOM 1704 C CA . GLU A 1 253 ? 41.126 -5.088 7.191 1.00 40.28 253 GLU A CA 1
ATOM 1705 C C . GLU A 1 253 ? 40.895 -6.587 7.333 1.00 36.73 253 GLU A C 1
ATOM 1706 O O . GLU A 1 253 ? 41.766 -7.306 7.833 1.00 46.27 253 GLU A O 1
ATOM 1712 N N . LEU A 1 254 ? 39.724 -7.076 6.918 1.00 41.00 254 LEU A N 1
ATOM 1713 C CA . LEU A 1 254 ? 39.467 -8.511 6.986 1.00 37.09 254 LEU A CA 1
ATOM 1714 C C . LEU A 1 254 ? 40.467 -9.292 6.149 1.00 44.69 254 LEU A C 1
ATOM 1715 O O . LEU A 1 254 ? 40.755 -10.453 6.457 1.00 46.97 254 LEU A O 1
ATOM 1720 N N . VAL A 1 255 ? 40.999 -8.679 5.090 1.00 43.91 255 VAL A N 1
ATOM 1721 C CA . VAL A 1 255 ? 41.961 -9.345 4.213 1.00 48.48 255 VAL A CA 1
ATOM 1722 C C . VAL A 1 255 ? 43.298 -8.625 4.286 1.00 45.89 255 VAL A C 1
ATOM 1723 O O . VAL A 1 255 ? 44.303 -9.212 4.676 1.00 50.46 255 VAL A O 1
#

Radius of gyration: 16.48 Å; Cα contacts (8 Å, |Δi|>4): 445; chains: 1; bounding box: 38×39×38 Å

Sequence (228 aa):
PSALDAIVADVREDVAAREAVVPFDEIKERAARAPPPRDVLAALRAPGVGIIAVYDPIEYAKTAEKYAVALVVITDEKYHNGSYEDLEKIRSAVDIPVICFDFIVDPYQIYLARAYQADAIVLILSVLDDEQYRQLAAVAHSLNMGVIVDVHTEEELERALKAGAEIIGIVNQDLKTFEVDRNTAERLGRLARERGFTGVLLAIGSMRGLFDAVVIGPDPEKAIRELV